Protein AF-H5X2A7-F1 (afdb_monomer_lite)

Secondary structure (DSSP, 8-state):
----------PPPP--------PPPPPPS------PPPPP-------PPP--------PPPP-------------------PPP--EEEEEEEEESSSEEEEEEEEETTEEEEEEETT---S-TT-EEEEEE---B-GGGGG--EEEPTTSTT-EEEEEEEEEEEEE-SSS-HHHHHHHTEEEEEEEESS-EEEEEEEEEE--SS--EEEEEE-SSTT--TT--HHHH--S-TTT---TGGG-

Organism: NCBI:txid882083

InterPro domains:
  IPR014144 DNA ligase D, 3'-phosphoesterase domain [PF13298] (92-199)
  IPR014144 DNA ligase D, 3'-phosphoesterase domain [TIGR02777] (75-217)

Structure (mmCIF, N/CA/C/O backbone):
data_AF-H5X2A7-F1
#
_entry.id   AF-H5X2A7-F1
#
loop_
_atom_site.group_PDB
_atom_site.id
_atom_site.type_symbol
_atom_site.label_atom_id
_atom_site.label_alt_id
_atom_site.label_comp_id
_atom_site.label_asym_id
_atom_site.label_entity_id
_atom_site.label_seq_id
_atom_site.pdbx_PDB_ins_code
_atom_site.Cartn_x
_atom_site.Cartn_y
_atom_site.Cartn_z
_atom_site.occupancy
_atom_site.B_iso_or_equiv
_atom_site.auth_seq_id
_atom_site.auth_comp_id
_atom_site.auth_asym_id
_atom_site.auth_atom_id
_atom_site.pdbx_PDB_model_num
ATOM 1 N N . MET A 1 1 ? 68.918 -31.750 7.474 1.00 35.56 1 MET A N 1
ATOM 2 C CA . MET A 1 1 ? 68.088 -30.827 8.283 1.00 35.56 1 MET A CA 1
ATOM 3 C C . MET A 1 1 ? 67.376 -29.897 7.312 1.00 35.56 1 MET A C 1
ATOM 5 O O . MET A 1 1 ? 68.062 -29.419 6.432 1.00 35.56 1 MET A O 1
ATOM 9 N N . ILE A 1 2 ? 66.081 -29.601 7.324 1.00 38.97 2 ILE A N 1
ATOM 10 C CA . ILE A 1 2 ? 64.934 -29.890 8.191 1.00 38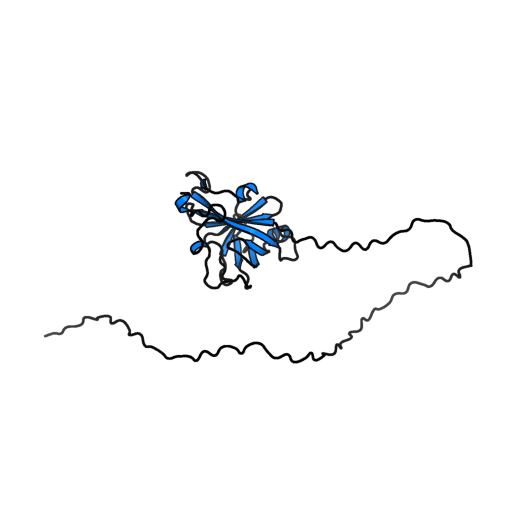.97 2 ILE A CA 1
ATOM 11 C C . ILE A 1 2 ? 63.694 -29.594 7.305 1.00 38.97 2 ILE A C 1
ATOM 13 O O . ILE A 1 2 ? 63.647 -28.563 6.649 1.00 38.97 2 ILE A O 1
ATOM 17 N N . LEU A 1 3 ? 62.780 -30.567 7.252 1.00 39.19 3 LEU A N 1
ATOM 18 C CA . LEU A 1 3 ? 61.304 -30.517 7.219 1.00 39.19 3 LEU A CA 1
ATOM 19 C C . LEU A 1 3 ? 60.531 -29.456 6.391 1.00 39.19 3 LEU A C 1
ATOM 21 O O . LEU A 1 3 ? 60.596 -28.259 6.643 1.00 39.19 3 LEU A O 1
ATOM 25 N N . ALA A 1 4 ? 59.641 -29.970 5.525 1.00 44.00 4 ALA A N 1
ATOM 26 C CA . ALA A 1 4 ? 58.366 -29.344 5.137 1.00 44.00 4 ALA A CA 1
ATOM 27 C C . ALA A 1 4 ? 57.406 -29.233 6.347 1.00 44.00 4 ALA A C 1
ATOM 29 O O . ALA A 1 4 ? 57.544 -30.009 7.296 1.00 44.00 4 ALA A O 1
ATOM 30 N N . PRO A 1 5 ? 56.424 -28.310 6.336 1.00 50.62 5 PRO A N 1
ATOM 31 C CA . PRO A 1 5 ? 55.051 -28.652 5.904 1.00 50.62 5 PRO A CA 1
ATOM 32 C C . PRO A 1 5 ? 54.378 -27.455 5.183 1.00 50.62 5 PRO A C 1
ATOM 34 O O . PRO A 1 5 ? 54.930 -26.369 5.129 1.00 50.62 5 PRO A O 1
ATOM 37 N N . GLY A 1 6 ? 53.198 -27.493 4.578 1.00 38.88 6 GLY A N 1
ATOM 38 C CA . GLY A 1 6 ? 52.115 -28.458 4.482 1.00 38.88 6 GLY A CA 1
ATOM 39 C C . GLY A 1 6 ? 51.002 -27.728 3.722 1.00 38.88 6 GLY A C 1
ATOM 40 O O . GLY A 1 6 ? 50.503 -26.707 4.182 1.00 38.88 6 GLY A O 1
ATOM 41 N N . GLY A 1 7 ? 50.677 -28.193 2.515 1.00 42.94 7 GLY A N 1
ATOM 42 C CA . GLY A 1 7 ? 49.613 -27.622 1.694 1.00 42.94 7 GLY A CA 1
ATOM 43 C C . GLY A 1 7 ? 48.275 -28.267 2.034 1.00 42.94 7 GLY A C 1
ATOM 44 O O . GLY A 1 7 ? 48.048 -29.434 1.714 1.00 42.94 7 GLY A O 1
ATOM 45 N N . THR A 1 8 ? 47.377 -27.515 2.663 1.00 44.72 8 THR A N 1
ATOM 46 C CA . THR A 1 8 ? 46.009 -27.955 2.948 1.00 44.72 8 THR A CA 1
ATOM 47 C C . THR A 1 8 ? 45.131 -27.705 1.722 1.00 44.72 8 THR A C 1
ATOM 49 O O . THR A 1 8 ? 44.722 -26.583 1.440 1.00 44.72 8 THR A O 1
ATOM 52 N N . LYS A 1 9 ? 44.841 -28.769 0.964 1.00 44.66 9 LYS A N 1
ATOM 53 C CA . LYS A 1 9 ? 43.774 -28.780 -0.045 1.00 44.66 9 LYS A CA 1
ATOM 54 C C . LYS A 1 9 ? 42.427 -28.908 0.668 1.00 44.66 9 LYS A C 1
ATOM 56 O O . LYS A 1 9 ? 42.140 -29.955 1.247 1.00 44.66 9 LYS A O 1
ATOM 61 N N . CYS A 1 10 ? 41.588 -27.878 0.593 1.00 37.56 10 CYS A N 1
ATOM 62 C CA . CYS A 1 10 ? 40.185 -27.972 0.986 1.00 37.56 10 CYS A CA 1
ATOM 63 C C . CYS A 1 10 ? 39.449 -28.905 0.013 1.00 37.56 10 CYS A C 1
ATOM 65 O O . CYS A 1 10 ? 39.318 -28.622 -1.177 1.00 37.56 10 CYS A O 1
ATOM 67 N N . ARG A 1 11 ? 39.007 -30.054 0.527 1.00 38.94 11 ARG A N 1
ATOM 68 C CA . ARG A 1 11 ? 38.173 -31.039 -0.164 1.00 38.94 11 ARG A CA 1
ATOM 69 C C . ARG A 1 11 ? 36.714 -30.756 0.201 1.00 38.94 11 ARG A C 1
ATOM 71 O O . ARG A 1 11 ? 36.381 -30.740 1.381 1.00 38.94 11 ARG A O 1
ATOM 78 N N . ALA A 1 12 ? 35.863 -30.546 -0.802 1.00 43.72 12 ALA A N 1
ATOM 79 C CA . ALA A 1 12 ? 34.419 -30.406 -0.626 1.00 43.72 12 ALA A CA 1
ATOM 80 C C . ALA A 1 12 ? 33.810 -31.669 0.024 1.00 43.72 12 ALA A C 1
ATOM 82 O O . ALA A 1 12 ? 34.230 -32.785 -0.316 1.00 43.72 12 ALA A O 1
ATOM 83 N N . PRO A 1 13 ? 32.835 -31.537 0.942 1.00 43.94 13 PRO A N 1
ATOM 84 C CA . PRO A 1 13 ? 32.142 -32.688 1.489 1.00 43.94 13 PRO A CA 1
ATOM 85 C C . PRO A 1 13 ? 31.178 -33.283 0.460 1.00 43.94 13 PRO A C 1
ATOM 87 O O . PRO A 1 13 ? 30.464 -32.597 -0.267 1.00 43.94 13 PRO A O 1
ATOM 90 N N . ARG A 1 14 ? 31.217 -34.611 0.421 1.00 38.12 14 ARG A N 1
ATOM 91 C CA . ARG A 1 14 ? 30.423 -35.506 -0.410 1.00 38.12 14 ARG A CA 1
ATOM 92 C C . ARG A 1 14 ? 28.975 -35.482 0.093 1.00 38.12 14 ARG A C 1
ATOM 94 O O . ARG A 1 14 ? 28.756 -35.699 1.282 1.00 38.12 14 ARG A O 1
ATOM 101 N N . VAL A 1 15 ? 28.022 -35.237 -0.806 1.00 43.62 15 VAL A N 1
ATOM 102 C CA . VAL A 1 15 ? 26.584 -35.415 -0.560 1.00 43.62 15 VAL A CA 1
ATOM 103 C C . VAL A 1 15 ? 26.360 -36.868 -0.151 1.00 43.62 15 VAL A C 1
ATOM 105 O O . VAL A 1 15 ? 26.613 -37.782 -0.934 1.00 43.62 15 VAL A O 1
ATOM 108 N N . THR A 1 16 ? 25.960 -37.084 1.098 1.00 44.47 16 THR A N 1
ATOM 109 C CA . THR A 1 16 ? 25.445 -38.368 1.557 1.00 44.47 16 THR A CA 1
ATOM 110 C C . THR A 1 16 ? 23.933 -38.337 1.424 1.00 44.47 16 THR A C 1
ATOM 112 O O . THR A 1 16 ? 23.235 -37.591 2.109 1.00 44.47 16 THR A O 1
ATOM 115 N N . GLU A 1 17 ? 23.438 -39.152 0.501 1.00 41.44 17 GLU A N 1
ATOM 116 C CA . GLU A 1 17 ? 22.039 -39.542 0.419 1.00 41.44 17 GLU A CA 1
ATOM 117 C C . GLU A 1 17 ? 21.586 -40.102 1.776 1.00 41.44 17 GLU A C 1
ATOM 119 O O . GLU A 1 17 ? 22.285 -40.902 2.409 1.00 41.44 17 GLU A O 1
ATOM 124 N N . ARG A 1 18 ? 20.399 -39.691 2.229 1.00 43.09 18 ARG A N 1
ATOM 125 C CA . ARG A 1 18 ? 19.647 -40.412 3.257 1.00 43.09 18 ARG A CA 1
ATOM 126 C C . ARG A 1 18 ? 18.256 -40.770 2.741 1.00 43.09 18 ARG A C 1
ATOM 128 O O . ARG A 1 18 ? 17.696 -40.021 1.943 1.00 43.09 18 ARG A O 1
ATOM 135 N N . PRO A 1 19 ? 17.727 -41.922 3.182 1.00 43.56 19 PRO A N 1
ATOM 136 C CA . PRO A 1 19 ? 16.699 -42.657 2.473 1.00 43.56 19 PRO A CA 1
ATOM 137 C C . PRO A 1 19 ? 15.287 -42.226 2.871 1.00 43.56 19 PRO A C 1
ATOM 139 O O . PRO A 1 19 ? 15.071 -41.565 3.890 1.00 43.56 19 PRO A O 1
ATOM 142 N N . GLY A 1 20 ? 14.351 -42.626 2.009 1.00 44.72 20 GLY A N 1
ATOM 143 C CA . GLY A 1 20 ? 12.953 -42.230 1.980 1.00 44.72 20 GLY A CA 1
ATOM 144 C C . GLY A 1 20 ? 12.222 -42.294 3.317 1.00 44.72 20 GLY A C 1
ATOM 145 O O . GLY A 1 20 ? 12.340 -43.247 4.088 1.00 44.72 20 GLY A O 1
ATOM 146 N N . ARG A 1 21 ? 11.401 -41.267 3.538 1.00 45.38 21 ARG A N 1
ATOM 147 C CA . ARG A 1 21 ? 10.265 -41.344 4.446 1.00 45.38 21 ARG A CA 1
ATOM 148 C C . ARG A 1 21 ? 8.995 -41.501 3.627 1.00 45.38 21 ARG A C 1
ATOM 150 O O . ARG A 1 21 ? 8.618 -40.630 2.853 1.00 45.38 21 ARG A O 1
ATOM 157 N N . ASP A 1 22 ? 8.424 -42.675 3.837 1.00 43.06 22 ASP A N 1
ATOM 158 C CA . ASP A 1 22 ? 7.111 -43.179 3.475 1.00 43.06 22 ASP A CA 1
ATOM 159 C C . ASP A 1 22 ? 6.033 -42.080 3.586 1.00 43.06 22 ASP A C 1
ATOM 161 O O . ASP A 1 22 ? 5.631 -41.682 4.682 1.00 43.06 22 ASP A O 1
ATOM 165 N N . TRP A 1 23 ? 5.609 -41.539 2.442 1.00 41.56 23 TRP A N 1
ATOM 166 C CA . TRP A 1 23 ? 4.495 -40.598 2.347 1.00 41.56 23 TRP A CA 1
ATOM 167 C C . TRP A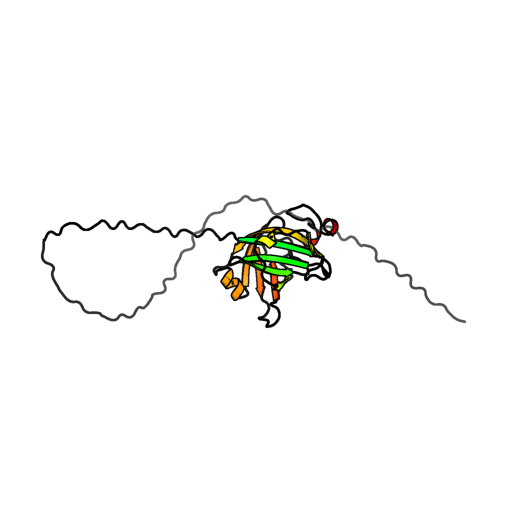 1 23 ? 3.203 -41.398 2.192 1.00 41.56 23 TRP A C 1
ATOM 169 O O . TRP A 1 23 ? 3.019 -42.103 1.199 1.00 41.56 23 TRP A O 1
ATOM 179 N N . ARG A 1 24 ? 2.304 -41.296 3.176 1.00 40.56 24 ARG A N 1
ATOM 180 C CA . ARG A 1 24 ? 0.932 -41.804 3.064 1.00 40.56 24 ARG A CA 1
ATOM 181 C C . ARG A 1 24 ? -0.014 -40.635 2.784 1.00 40.56 24 ARG A C 1
ATOM 183 O O . ARG A 1 24 ? -0.002 -39.680 3.561 1.00 40.56 24 ARG A O 1
ATOM 190 N N . PRO A 1 25 ? -0.848 -40.699 1.733 1.00 49.84 25 PRO A N 1
ATOM 191 C CA . PRO A 1 25 ? -1.914 -39.725 1.546 1.00 49.84 25 PRO A CA 1
ATOM 192 C C . PRO A 1 25 ? -2.985 -39.887 2.642 1.00 49.84 25 PRO A C 1
ATOM 194 O O . PRO A 1 25 ? -3.215 -41.009 3.107 1.00 49.84 25 PRO A O 1
ATOM 197 N N . PRO A 1 26 ? -3.666 -38.803 3.058 1.00 52.56 26 PRO A N 1
ATOM 198 C CA . PRO A 1 26 ? -4.818 -38.913 3.946 1.00 52.56 26 PRO A CA 1
ATOM 199 C C . PRO A 1 26 ? -5.967 -39.658 3.241 1.00 52.56 26 PRO A C 1
ATOM 201 O O . PRO A 1 26 ? -6.132 -39.516 2.024 1.00 52.56 26 PRO A O 1
ATOM 204 N N . PRO A 1 27 ? -6.773 -40.455 3.968 1.00 45.16 27 PRO A N 1
ATOM 205 C CA . PRO A 1 27 ? -7.897 -41.151 3.369 1.00 45.16 27 PRO A CA 1
ATOM 206 C C . PRO A 1 27 ? -8.957 -40.159 2.885 1.00 45.16 27 PRO A C 1
ATOM 208 O O . PRO A 1 27 ? -9.295 -39.176 3.545 1.00 45.16 27 PRO A O 1
ATOM 211 N N . SER A 1 28 ? -9.479 -40.466 1.703 1.00 45.22 28 SER A N 1
ATOM 212 C CA . SER A 1 28 ? -10.609 -39.814 1.062 1.00 45.22 28 SER A CA 1
ATOM 213 C C . SER A 1 28 ? -11.849 -39.792 1.953 1.00 45.22 28 SER A C 1
ATOM 215 O O . SER A 1 28 ? -12.206 -40.789 2.578 1.00 45.22 28 SER A O 1
ATOM 217 N N . VAL A 1 29 ? -12.538 -38.658 1.901 1.00 50.53 29 VAL A N 1
ATOM 218 C CA . VAL A 1 29 ? -13.875 -38.388 2.430 1.00 50.53 29 VAL A CA 1
ATOM 219 C C . VAL A 1 29 ? -14.839 -39.546 2.153 1.00 50.53 29 VAL A C 1
ATOM 221 O O . VAL A 1 29 ? -15.156 -39.811 0.995 1.00 50.53 29 VAL A O 1
ATOM 224 N N . ARG A 1 30 ? -15.324 -40.196 3.216 1.00 45.50 30 ARG A N 1
ATOM 225 C CA . ARG A 1 30 ? -16.640 -40.850 3.344 1.00 45.50 30 ARG A CA 1
ATOM 226 C C . ARG A 1 30 ? -16.705 -41.517 4.715 1.00 45.50 30 ARG A C 1
ATOM 228 O O . ARG A 1 30 ? -16.201 -42.616 4.862 1.00 45.50 30 ARG A O 1
ATOM 235 N N . GLU A 1 31 ? -17.340 -40.858 5.680 1.00 34.91 31 GLU A N 1
ATOM 236 C CA . GLU A 1 31 ? -18.204 -41.512 6.672 1.00 34.91 31 GLU A CA 1
ATOM 237 C C . GLU A 1 31 ? -18.898 -40.451 7.534 1.00 34.91 31 GLU A C 1
ATOM 239 O O . GLU A 1 31 ? -18.274 -39.658 8.233 1.00 34.91 31 GLU A O 1
ATOM 244 N N . TRP A 1 32 ? -20.222 -40.412 7.409 1.00 38.22 32 TRP A N 1
ATOM 245 C CA . TRP A 1 32 ? -21.135 -39.651 8.251 1.00 38.22 32 TRP A CA 1
ATOM 246 C C . TRP A 1 32 ? -21.450 -40.484 9.496 1.00 38.22 32 TRP A C 1
ATOM 248 O O . TRP A 1 32 ? -21.883 -41.626 9.356 1.00 38.22 32 TRP A O 1
ATOM 258 N N . ILE A 1 33 ? -21.298 -39.914 10.695 1.00 41.66 33 ILE A N 1
ATOM 259 C CA . ILE A 1 33 ? -21.775 -40.495 11.964 1.00 41.66 33 ILE A CA 1
ATOM 260 C C . ILE A 1 33 ? -22.467 -39.377 12.776 1.00 41.66 33 ILE A C 1
ATOM 262 O O . ILE A 1 33 ? -22.026 -38.228 12.708 1.00 41.66 33 ILE A O 1
ATOM 266 N N . PRO A 1 34 ? -23.602 -39.659 13.454 1.00 42.59 34 PRO A N 1
ATOM 267 C CA . PRO A 1 34 ? -24.668 -38.684 13.665 1.00 42.59 34 PRO A CA 1
ATOM 268 C C . PRO A 1 34 ? -24.525 -37.826 14.928 1.00 42.59 34 PRO A C 1
ATOM 270 O O . PRO A 1 34 ? -23.837 -38.167 15.887 1.00 42.59 34 PRO A O 1
ATOM 273 N N . LEU A 1 35 ? -25.277 -36.722 14.901 1.00 43.50 35 LEU A N 1
ATOM 274 C CA . LEU A 1 35 ? -25.560 -35.800 15.998 1.00 43.50 35 LEU A CA 1
ATOM 275 C C . LEU A 1 35 ? -25.914 -36.545 17.293 1.00 43.50 35 LEU A C 1
ATOM 277 O O . LEU A 1 35 ? -26.946 -37.211 17.372 1.00 43.50 35 LEU A O 1
ATOM 281 N N . GLN A 1 36 ? -25.099 -36.355 18.329 1.00 42.12 36 GLN A N 1
ATOM 282 C CA . GLN A 1 36 ? -25.518 -36.573 19.708 1.00 42.12 36 GLN A CA 1
ATOM 283 C C . GLN A 1 36 ? -25.825 -35.224 20.357 1.00 42.12 36 GLN A C 1
ATOM 285 O O . GLN A 1 36 ? -25.010 -34.304 20.394 1.00 42.12 36 GLN A O 1
ATOM 290 N N . THR A 1 37 ? -27.060 -35.126 20.828 1.00 44.34 37 THR A N 1
ATOM 291 C CA . THR A 1 37 ? -27.642 -34.050 21.623 1.00 44.34 37 THR A CA 1
ATOM 292 C C . THR A 1 37 ? -26.869 -33.834 22.922 1.00 44.34 37 THR A C 1
ATOM 294 O O . THR A 1 37 ? -26.742 -34.760 23.722 1.00 44.34 37 THR A O 1
ATOM 297 N N . VAL A 1 38 ? -26.430 -32.600 23.168 1.00 45.22 38 VAL A N 1
ATOM 298 C CA . VAL A 1 38 ? -25.901 -32.167 24.469 1.00 45.22 38 VAL A CA 1
ATOM 299 C C . VAL A 1 38 ? -27.022 -31.439 25.225 1.00 45.22 38 VAL A C 1
ATOM 301 O O . VAL A 1 38 ? -27.587 -30.489 24.677 1.00 45.22 38 VAL A O 1
ATOM 304 N N . PRO A 1 39 ? -27.390 -31.859 26.449 1.00 42.44 39 PRO A N 1
ATOM 305 C CA . PRO A 1 39 ? -28.427 -31.192 27.223 1.00 42.44 39 PRO A CA 1
ATOM 306 C C . PRO A 1 39 ? -27.927 -29.865 27.806 1.00 42.44 39 PRO A C 1
ATOM 308 O O . PRO A 1 39 ? -26.883 -29.780 28.450 1.00 42.44 39 PRO A O 1
ATOM 311 N N . CYS A 1 40 ? -28.733 -28.830 27.580 1.00 32.38 40 CYS A N 1
ATOM 312 C CA . CYS A 1 40 ? -28.632 -27.515 28.187 1.00 32.38 40 CYS A CA 1
ATOM 313 C C . CYS A 1 40 ? -29.166 -27.585 29.623 1.00 32.38 40 CYS A C 1
ATOM 315 O O . CYS A 1 40 ? -30.348 -27.852 29.834 1.00 32.38 40 CYS A O 1
ATOM 317 N N . ALA A 1 41 ? -28.310 -27.341 30.610 1.00 39.22 41 ALA A N 1
ATOM 318 C CA . ALA A 1 41 ? -28.738 -27.069 31.974 1.00 39.22 41 ALA A CA 1
ATOM 319 C C . ALA A 1 41 ? -27.674 -26.219 32.663 1.00 39.22 41 ALA A C 1
ATOM 321 O O . ALA A 1 41 ? -26.651 -26.745 33.071 1.00 39.22 41 ALA A O 1
ATOM 322 N N . TYR A 1 42 ? -27.917 -24.916 32.792 1.00 40.78 42 TYR A N 1
ATOM 323 C CA . TYR A 1 42 ? -27.583 -24.189 34.016 1.00 40.78 42 TYR A CA 1
ATOM 324 C C . TYR A 1 42 ? -28.448 -22.929 34.083 1.00 40.78 42 TYR A C 1
ATOM 326 O O . TYR A 1 42 ? -28.197 -21.919 33.430 1.00 40.78 42 TYR A O 1
ATOM 334 N N . ALA A 1 43 ? -29.522 -23.040 34.861 1.00 40.59 43 ALA A N 1
ATOM 335 C CA . ALA A 1 43 ? -30.334 -21.926 35.305 1.00 40.59 43 ALA A CA 1
ATOM 336 C C . ALA A 1 43 ? -29.578 -21.207 36.429 1.00 40.59 43 ALA A C 1
ATOM 338 O O . ALA A 1 43 ? -29.312 -21.802 37.473 1.00 40.59 43 ALA A O 1
ATOM 339 N N . PHE A 1 44 ? -29.240 -19.934 36.226 1.00 36.75 44 PHE A N 1
ATOM 340 C CA . PHE A 1 44 ? -28.842 -19.045 37.312 1.00 36.75 44 PHE A CA 1
ATOM 341 C C . PHE A 1 44 ? -29.952 -18.019 37.513 1.00 36.75 44 PHE A C 1
ATOM 343 O O . PHE A 1 44 ? -30.291 -17.236 36.628 1.00 36.75 44 PHE A O 1
ATOM 350 N N . THR A 1 45 ? -30.571 -18.099 38.681 1.00 40.78 45 THR A N 1
ATOM 351 C CA . THR A 1 45 ? -31.707 -17.294 39.113 1.00 40.78 45 THR A CA 1
ATOM 352 C C . THR A 1 45 ? -31.296 -15.836 39.317 1.00 40.78 45 THR A C 1
ATOM 354 O O . THR A 1 45 ? -30.513 -15.528 40.218 1.00 40.78 45 THR A O 1
ATOM 357 N N . CYS A 1 46 ? -31.873 -14.933 38.522 1.00 33.12 46 CYS A N 1
ATOM 358 C CA . CYS A 1 46 ? -31.899 -13.500 38.800 1.00 33.12 46 CYS A CA 1
ATOM 359 C C . CYS A 1 46 ? -32.759 -13.230 40.040 1.00 33.12 46 CYS A C 1
ATOM 361 O O . CYS A 1 46 ? -33.975 -13.413 40.028 1.00 33.12 46 CYS A O 1
ATOM 363 N N . ARG A 1 47 ? -32.121 -12.757 41.111 1.00 35.59 47 ARG A N 1
ATOM 364 C CA . ARG A 1 47 ? -32.784 -12.230 42.303 1.00 35.59 47 ARG A CA 1
ATOM 365 C C . ARG A 1 47 ? -33.029 -10.735 42.086 1.00 35.59 47 ARG A C 1
ATOM 367 O O . ARG A 1 47 ? -32.163 -9.922 42.386 1.00 35.59 47 ARG A O 1
ATOM 374 N N . TYR A 1 48 ? -34.181 -10.387 41.517 1.00 36.81 48 TYR A N 1
ATOM 375 C CA . TYR A 1 48 ? -34.648 -9.001 41.456 1.00 36.81 48 TYR A CA 1
ATOM 376 C C . TYR A 1 48 ? -35.400 -8.686 42.754 1.00 36.81 48 TYR A C 1
ATOM 378 O O . TYR A 1 48 ? -36.402 -9.323 43.076 1.00 36.81 48 TYR A O 1
ATOM 386 N N . VAL A 1 49 ? -34.870 -7.740 43.527 1.00 42.91 49 VAL A N 1
ATOM 387 C CA . VAL A 1 49 ? -35.523 -7.162 44.705 1.00 42.91 49 VAL A CA 1
ATOM 388 C C . VAL A 1 49 ? -36.447 -6.053 44.211 1.00 42.91 49 VAL A C 1
ATOM 390 O O . VAL A 1 49 ? -36.022 -5.177 43.460 1.00 42.91 49 VAL A O 1
ATOM 393 N N . GLY A 1 50 ? -37.722 -6.148 44.582 1.00 32.78 50 GLY A N 1
ATOM 394 C CA . GLY A 1 50 ? -38.768 -5.227 44.166 1.00 32.78 50 GLY A CA 1
ATOM 395 C C . GLY A 1 50 ? -38.759 -3.900 44.919 1.00 32.78 50 GLY A C 1
ATOM 396 O O . GLY A 1 50 ? -38.321 -3.819 46.063 1.00 32.78 50 GLY A O 1
ATOM 397 N N . TYR A 1 51 ? -39.341 -2.892 44.275 1.00 37.31 51 TYR A N 1
ATOM 398 C CA . TYR A 1 51 ? -39.991 -1.775 44.945 1.00 37.31 51 TYR A CA 1
ATOM 399 C C . TYR A 1 51 ? -41.373 -1.557 44.332 1.00 37.31 51 TYR A C 1
ATOM 401 O O . TYR A 1 51 ? -41.552 -1.595 43.116 1.00 37.31 51 TYR A O 1
ATOM 409 N N . LEU A 1 52 ? -42.334 -1.411 45.243 1.00 35.31 52 LEU A N 1
ATOM 410 C CA . LEU A 1 52 ? -43.763 -1.253 45.034 1.00 35.31 52 LEU A CA 1
ATOM 411 C C . LEU A 1 52 ? -44.102 0.086 44.362 1.00 35.31 52 LEU A C 1
ATOM 413 O O . LEU A 1 52 ? -43.569 1.123 44.749 1.00 35.31 52 LEU A O 1
ATOM 417 N N . TRP A 1 53 ? -45.095 0.065 43.472 1.00 32.97 53 TRP A N 1
ATOM 418 C CA . TRP A 1 53 ? -45.943 1.219 43.161 1.00 32.97 53 TRP A CA 1
ATOM 419 C C . TRP A 1 53 ? -47.413 0.809 43.371 1.00 32.97 53 TRP A C 1
ATOM 421 O O . TRP A 1 53 ? -47.749 -0.338 43.062 1.00 32.97 53 TRP A O 1
ATOM 431 N N . PRO A 1 54 ? -48.270 1.665 43.958 1.00 43.00 54 PRO A N 1
ATOM 432 C CA . PRO A 1 54 ? -49.531 1.232 44.537 1.00 43.00 54 PRO A CA 1
ATOM 433 C C . PRO A 1 54 ? -50.632 1.014 43.498 1.00 43.00 54 PRO A C 1
ATOM 435 O O . PRO A 1 54 ? -50.728 1.717 42.493 1.00 43.00 54 PRO A O 1
ATOM 438 N N . MET A 1 55 ? -51.476 0.034 43.820 1.00 33.88 55 MET A N 1
ATOM 439 C CA . MET A 1 55 ? -52.808 -0.185 43.264 1.00 33.88 55 MET A CA 1
ATOM 440 C C . MET A 1 55 ? -53.671 1.060 43.490 1.00 33.88 55 MET A C 1
ATOM 442 O O . MET A 1 55 ? -53.726 1.578 44.606 1.00 33.88 55 MET A O 1
ATOM 446 N N . ALA A 1 56 ? -54.349 1.512 42.439 1.00 41.81 56 ALA A N 1
ATOM 447 C CA . ALA A 1 56 ? -55.511 2.376 42.546 1.00 41.81 56 ALA A CA 1
ATOM 448 C C . ALA A 1 56 ? -56.644 1.710 41.769 1.00 41.81 56 ALA A C 1
ATOM 450 O O . ALA A 1 56 ? -56.525 1.424 40.576 1.00 41.81 56 ALA A O 1
ATOM 451 N N . ASP A 1 57 ? -57.702 1.428 42.511 1.00 44.25 57 ASP A N 1
ATOM 452 C CA . ASP A 1 57 ? -58.921 0.771 42.085 1.00 44.25 57 ASP A CA 1
ATOM 453 C C . ASP A 1 57 ? -59.722 1.724 41.196 1.00 44.25 57 ASP A C 1
ATOM 455 O O . ASP A 1 57 ? -59.939 2.875 41.576 1.00 44.25 57 ASP A O 1
ATOM 459 N N . GLN A 1 58 ? -60.191 1.257 40.038 1.00 43.00 58 GLN A N 1
ATOM 460 C CA . GLN A 1 58 ? -61.321 1.878 39.347 1.00 43.00 58 GLN A CA 1
ATOM 461 C C . GLN A 1 58 ? -61.967 0.888 38.373 1.00 43.00 58 GLN A C 1
ATOM 463 O O . GLN A 1 58 ? -61.372 0.463 37.384 1.00 43.00 58 GLN A O 1
ATOM 468 N N . GLU A 1 59 ? -63.202 0.511 38.703 1.00 36.00 59 GLU A N 1
ATOM 469 C CA . GLU A 1 59 ? -64.136 -0.210 37.843 1.00 36.00 59 GLU A CA 1
ATOM 470 C C . GLU A 1 59 ? -64.478 0.636 36.603 1.00 36.00 59 GLU A C 1
ATOM 472 O O . GLU A 1 59 ? -64.730 1.838 36.709 1.00 36.00 59 GLU A O 1
ATOM 477 N N . ALA A 1 60 ? -64.500 0.008 35.425 1.00 43.66 60 ALA A N 1
ATOM 478 C CA . ALA A 1 60 ? -64.888 0.643 34.167 1.00 43.66 60 ALA A CA 1
ATOM 479 C C . ALA A 1 60 ? -66.378 0.374 33.845 1.00 43.66 60 ALA A C 1
ATOM 481 O O . ALA A 1 60 ? -66.801 -0.783 33.914 1.00 43.66 60 ALA A O 1
ATOM 482 N N . PRO A 1 61 ? -67.174 1.397 33.469 1.00 46.91 61 PRO A N 1
ATOM 483 C CA . PRO A 1 61 ? -68.555 1.240 33.001 1.00 46.91 61 PRO A CA 1
ATOM 484 C C . PRO A 1 61 ? -68.636 0.868 31.501 1.00 46.91 61 PRO A C 1
ATOM 486 O O . PRO A 1 61 ? -67.662 1.075 30.771 1.00 46.91 61 PRO A O 1
ATOM 489 N N . PRO A 1 62 ? -69.783 0.338 31.021 1.00 47.75 62 PRO A N 1
ATOM 490 C CA . PRO A 1 62 ? -69.946 -0.116 29.643 1.00 47.75 62 PRO A CA 1
ATOM 491 C C . PRO A 1 62 ? -70.391 0.994 28.675 1.00 47.75 62 PRO A C 1
ATOM 493 O O . PRO A 1 62 ? -71.068 1.946 29.057 1.00 47.75 62 PRO A O 1
ATOM 496 N N . ASP A 1 63 ? -70.020 0.771 27.413 1.00 42.78 63 ASP A N 1
ATOM 497 C CA . ASP A 1 63 ? -70.573 1.278 26.151 1.00 42.78 63 ASP A CA 1
ATOM 498 C C . ASP A 1 63 ? -70.667 2.798 25.920 1.00 42.78 63 ASP A C 1
ATOM 500 O O . ASP A 1 63 ? -71.584 3.477 26.375 1.00 42.78 63 ASP A O 1
ATOM 504 N N . ALA A 1 64 ? -69.783 3.306 25.049 1.00 35.97 64 ALA A N 1
ATOM 505 C CA . ALA A 1 64 ? -70.074 4.464 24.202 1.00 35.97 64 ALA A CA 1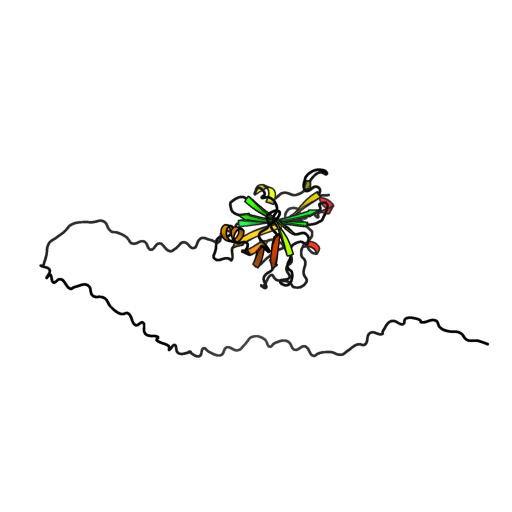
ATOM 506 C C . ALA A 1 64 ? -69.219 4.468 22.919 1.00 35.97 64 ALA A C 1
ATOM 508 O O . ALA A 1 64 ? -67.991 4.377 22.954 1.00 35.97 64 ALA A O 1
ATOM 509 N N . ASP A 1 65 ? -69.910 4.606 21.789 1.00 43.62 65 ASP A N 1
ATOM 510 C CA . ASP A 1 65 ? -69.402 4.781 20.430 1.00 43.62 65 ASP A CA 1
ATOM 511 C C . ASP A 1 65 ? -68.360 5.904 20.276 1.00 43.62 65 ASP A C 1
ATOM 513 O O . ASP A 1 65 ? -68.614 7.052 20.646 1.00 43.62 65 ASP A O 1
ATOM 517 N N . VAL A 1 66 ? -67.244 5.625 19.583 1.00 40.16 66 VAL A N 1
ATOM 518 C CA . VAL A 1 66 ? -66.371 6.667 19.007 1.00 40.16 66 VAL A CA 1
ATOM 519 C C . VAL A 1 66 ? -65.921 6.297 17.588 1.00 40.16 66 VAL A C 1
ATOM 521 O O . VAL A 1 66 ? -65.390 5.222 17.319 1.00 40.16 66 VAL A O 1
ATOM 524 N N . LYS A 1 67 ? -66.155 7.243 16.672 1.00 36.66 67 LYS A N 1
ATOM 525 C CA . LYS A 1 67 ? -65.851 7.219 15.236 1.00 36.66 67 LYS A CA 1
ATOM 526 C C . LYS A 1 67 ? -64.349 7.306 14.916 1.00 36.66 67 LYS A C 1
ATOM 528 O O . LYS A 1 67 ? -63.609 8.011 15.586 1.00 36.66 67 LYS A O 1
ATOM 533 N N . ALA A 1 68 ? -63.999 6.685 13.784 1.00 36.94 68 ALA A N 1
ATOM 534 C CA . ALA A 1 68 ? -62.976 7.040 12.788 1.00 36.94 68 ALA A CA 1
ATOM 535 C C . ALA A 1 68 ? -61.640 7.656 13.266 1.00 36.94 68 ALA A C 1
ATOM 537 O O . ALA A 1 68 ? -61.550 8.841 13.573 1.00 36.94 68 ALA A O 1
ATOM 538 N N . GLY A 1 69 ? -60.562 6.877 13.132 1.00 29.16 69 GLY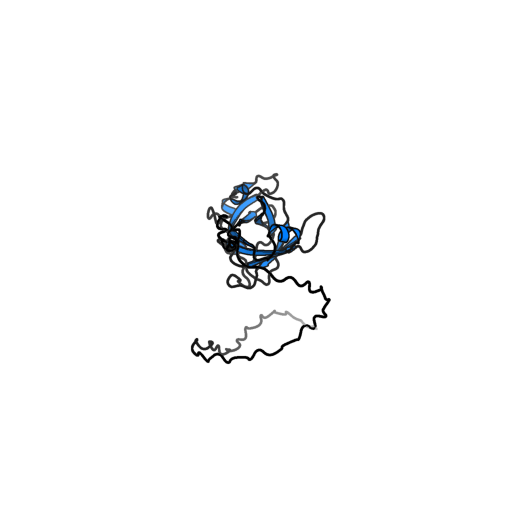 A N 1
ATOM 539 C CA . GLY A 1 69 ? -59.177 7.347 13.178 1.00 29.16 69 GLY A CA 1
ATOM 540 C C . GLY A 1 69 ? -58.277 6.437 12.340 1.00 29.16 69 GLY A C 1
ATOM 541 O O . GLY A 1 69 ? -58.382 5.218 12.415 1.00 29.16 69 GLY A O 1
ATOM 542 N N . ALA A 1 70 ? -57.456 7.051 11.492 1.00 34.00 70 ALA A N 1
ATOM 543 C CA . ALA A 1 70 ? -56.613 6.458 10.459 1.00 34.00 70 ALA A CA 1
ATOM 544 C C . ALA A 1 70 ? -55.852 5.174 10.860 1.00 34.00 70 ALA A C 1
ATOM 546 O O . ALA A 1 70 ? -55.234 5.083 11.919 1.00 34.00 70 ALA A O 1
ATOM 547 N N . SER A 1 71 ? -55.855 4.201 9.943 1.00 35.22 71 SER A N 1
ATOM 548 C CA . SER A 1 71 ? -55.106 2.946 10.035 1.00 35.22 71 SER A CA 1
ATOM 549 C C . SER A 1 71 ? -53.597 3.211 9.999 1.00 35.22 71 SER A C 1
ATOM 551 O O . SER A 1 71 ? -53.023 3.531 8.960 1.00 35.22 71 SER A O 1
ATOM 553 N N . SER A 1 72 ? 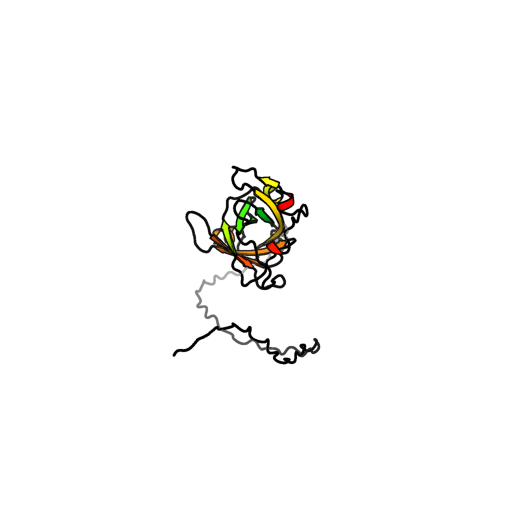-52.958 3.071 11.160 1.00 38.44 72 SER A N 1
ATOM 554 C CA . SER A 1 72 ? -51.513 2.907 11.299 1.00 38.44 72 SER A CA 1
ATOM 555 C C . SER A 1 72 ? -51.131 1.505 10.826 1.00 38.44 72 SER A C 1
ATOM 557 O O . SER A 1 72 ? -51.224 0.524 11.569 1.00 38.44 72 SER A O 1
ATOM 559 N N . SER A 1 73 ? -50.713 1.385 9.568 1.00 40.12 73 SER A N 1
ATOM 560 C CA . SER A 1 73 ? -50.018 0.191 9.103 1.00 40.12 73 SER A CA 1
ATOM 561 C C . SER A 1 73 ? -48.568 0.255 9.579 1.00 40.12 73 SER A C 1
ATOM 563 O O . SER A 1 73 ? -47.731 0.922 8.970 1.00 40.12 73 SER A O 1
ATOM 565 N N . LYS A 1 74 ? -48.281 -0.466 10.669 1.00 41.06 74 LYS A N 1
ATOM 566 C CA . LYS A 1 74 ? -46.940 -0.945 11.025 1.00 41.06 74 LYS A CA 1
ATOM 567 C C . LYS A 1 74 ? -46.278 -1.543 9.782 1.00 41.06 74 LYS A C 1
ATOM 569 O O . LYS A 1 74 ? -46.589 -2.669 9.398 1.00 41.06 74 LYS A O 1
ATOM 574 N N . GLN A 1 75 ? -45.357 -0.811 9.171 1.00 42.25 75 GLN A N 1
ATOM 575 C CA . GLN A 1 75 ? -44.396 -1.404 8.258 1.00 42.25 75 GLN A CA 1
ATOM 576 C C . GLN A 1 75 ? -43.162 -1.767 9.072 1.00 42.25 75 GLN A C 1
ATOM 578 O O . GLN A 1 75 ? -42.498 -0.924 9.667 1.00 42.25 75 GLN A O 1
ATOM 583 N N . HIS A 1 76 ? -42.926 -3.072 9.146 1.00 36.44 76 HIS A N 1
ATOM 584 C CA . HIS A 1 76 ? -41.676 -3.656 9.586 1.00 36.44 76 HIS A CA 1
ATOM 585 C C . HIS A 1 76 ? -40.567 -3.132 8.674 1.00 36.44 76 HIS A C 1
ATOM 587 O O . HIS A 1 76 ? -40.411 -3.600 7.546 1.00 36.44 76 HIS A O 1
ATOM 593 N N . GLU A 1 77 ? -39.809 -2.154 9.155 1.00 42.09 77 GLU A N 1
ATOM 594 C CA . GLU A 1 77 ? -38.596 -1.704 8.494 1.00 42.09 77 GLU A CA 1
ATOM 595 C C . GLU A 1 77 ? -37.539 -2.791 8.686 1.00 42.09 77 GLU A C 1
ATOM 597 O O . GLU A 1 77 ? -36.809 -2.852 9.676 1.00 42.09 77 GLU A O 1
ATOM 602 N N . ALA A 1 78 ? -37.538 -3.743 7.752 1.00 43.44 78 ALA A N 1
ATOM 603 C CA . ALA A 1 78 ? -36.450 -4.679 7.577 1.00 43.44 78 ALA A CA 1
ATOM 604 C C . ALA A 1 78 ? -35.175 -3.849 7.424 1.00 43.44 78 ALA A C 1
ATOM 606 O O . ALA A 1 78 ? -35.008 -3.150 6.425 1.00 43.44 78 ALA A O 1
ATOM 607 N N . ALA A 1 79 ? -34.308 -3.902 8.438 1.00 49.56 79 ALA A N 1
ATOM 608 C CA . ALA A 1 79 ? -33.005 -3.263 8.426 1.00 49.56 79 ALA A CA 1
ATOM 609 C C . ALA A 1 79 ? -32.300 -3.626 7.116 1.00 49.56 79 ALA A C 1
ATOM 611 O O . ALA A 1 79 ? -31.829 -4.751 6.924 1.00 49.56 79 ALA A O 1
ATOM 612 N N . LYS A 1 80 ? -32.284 -2.669 6.185 1.00 42.75 80 LYS A N 1
ATOM 613 C CA . LYS A 1 80 ? -31.571 -2.754 4.920 1.00 42.75 80 LYS A CA 1
ATOM 614 C C . LYS A 1 80 ? -30.110 -2.951 5.295 1.00 42.75 80 LYS A C 1
ATOM 616 O O . LYS A 1 80 ? -29.442 -1.990 5.666 1.00 42.75 80 LYS A O 1
ATOM 621 N N . ARG A 1 81 ? -29.623 -4.198 5.270 1.00 47.75 81 ARG A N 1
ATOM 622 C CA . ARG A 1 81 ? -28.196 -4.497 5.421 1.00 47.75 81 ARG A CA 1
ATOM 623 C C . ARG A 1 81 ? -27.479 -3.636 4.387 1.00 47.75 81 ARG A C 1
ATOM 625 O O . ARG A 1 81 ? -27.617 -3.877 3.187 1.00 47.75 81 ARG A O 1
ATOM 632 N N . LYS A 1 82 ? -26.813 -2.575 4.856 1.00 44.34 82 LYS A N 1
ATOM 633 C CA . LYS A 1 82 ? -25.984 -1.695 4.035 1.00 44.34 82 LYS A CA 1
ATOM 634 C C . LYS A 1 82 ? -25.048 -2.640 3.286 1.00 44.34 82 LYS A C 1
ATOM 636 O O . LYS A 1 82 ? -24.379 -3.454 3.924 1.00 44.34 82 LYS A O 1
ATOM 641 N N . ARG A 1 83 ? -25.096 -2.637 1.949 1.00 49.25 83 ARG A N 1
ATOM 642 C CA . ARG A 1 83 ? -24.104 -3.384 1.169 1.00 49.25 83 ARG A CA 1
ATOM 643 C C . ARG A 1 83 ? -22.728 -2.958 1.693 1.00 49.25 83 ARG A C 1
ATOM 645 O O . ARG A 1 83 ? -22.590 -1.768 1.990 1.00 49.25 83 ARG A O 1
ATOM 652 N N . PRO A 1 84 ? -21.771 -3.886 1.871 1.00 53.12 84 PRO A N 1
ATOM 653 C CA . PRO A 1 84 ? -20.418 -3.487 2.224 1.00 53.12 84 PRO A CA 1
ATOM 654 C C . PRO A 1 84 ? -19.992 -2.415 1.226 1.00 53.12 84 PRO A C 1
ATOM 656 O O . PRO A 1 84 ? -20.191 -2.586 0.021 1.00 53.12 84 PRO A O 1
ATOM 659 N N . ASP A 1 85 ? -19.541 -1.285 1.755 1.00 61.09 85 ASP A N 1
ATOM 660 C CA . ASP A 1 85 ? -19.049 -0.176 0.956 1.00 61.09 85 ASP A CA 1
ATOM 661 C C . ASP A 1 85 ? -17.833 -0.701 0.190 1.00 61.09 85 ASP A C 1
ATOM 663 O O . ASP A 1 85 ? -16.822 -1.058 0.797 1.00 61.09 85 ASP A O 1
ATOM 667 N N . ARG A 1 86 ? -18.001 -0.929 -1.116 1.00 69.94 86 ARG A N 1
ATOM 668 C CA . ARG A 1 86 ? -16.939 -1.437 -1.985 1.00 69.94 86 ARG A CA 1
ATOM 669 C C . ARG A 1 86 ? -16.202 -0.226 -2.528 1.00 69.94 86 ARG A C 1
ATOM 671 O O . ARG A 1 86 ? -16.560 0.289 -3.585 1.00 69.94 86 ARG A O 1
ATOM 678 N N . SER A 1 87 ? -15.211 0.219 -1.774 1.00 90.88 87 SER A N 1
ATOM 679 C CA . SER A 1 87 ? -14.338 1.331 -2.142 1.00 90.88 87 SER A CA 1
ATOM 680 C C . SER A 1 87 ? -13.148 0.829 -2.957 1.00 90.88 87 SER A C 1
ATOM 682 O O . SER A 1 87 ? -12.817 -0.361 -2.921 1.00 90.88 87 SER A O 1
ATOM 684 N N . ARG A 1 88 ? -12.509 1.705 -3.733 1.00 95.75 88 ARG A N 1
ATOM 685 C CA . ARG A 1 88 ? -11.389 1.314 -4.597 1.00 95.75 88 ARG A CA 1
ATOM 686 C C . ARG A 1 88 ? -10.083 1.230 -3.819 1.00 95.75 88 ARG A C 1
ATOM 688 O O . ARG A 1 88 ? -9.864 1.965 -2.856 1.00 95.75 88 ARG A O 1
ATOM 695 N N . PHE A 1 89 ? -9.194 0.353 -4.267 1.00 97.69 89 PHE A N 1
ATOM 696 C CA . PHE A 1 89 ? -7.787 0.413 -3.896 1.00 97.69 89 PHE A CA 1
ATOM 697 C C . PHE A 1 89 ? -6.913 0.380 -5.141 1.00 97.69 89 PHE A C 1
ATOM 699 O O . PHE A 1 89 ? -7.305 -0.141 -6.189 1.00 97.69 89 PHE A O 1
ATOM 706 N N . VAL A 1 90 ? -5.708 0.913 -4.993 1.00 98.00 90 VAL A N 1
ATOM 707 C CA . VAL A 1 90 ? -4.679 0.878 -6.023 1.00 98.00 90 VAL A CA 1
ATOM 708 C C . VAL A 1 90 ? -3.316 0.661 -5.3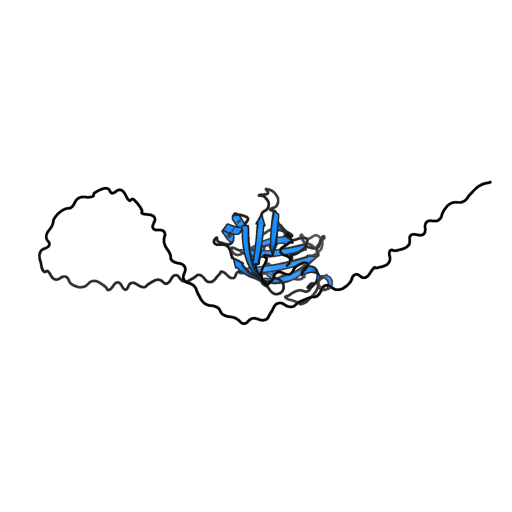83 1.00 98.00 90 VAL A C 1
ATOM 710 O O . VAL A 1 90 ? -3.055 1.103 -4.261 1.00 98.00 90 VAL A O 1
ATOM 713 N N . ILE A 1 91 ? -2.450 -0.041 -6.102 1.00 97.81 91 ILE A N 1
ATOM 714 C CA . ILE A 1 91 ? -1.044 -0.209 -5.772 1.00 97.81 91 ILE A CA 1
ATOM 715 C C . ILE A 1 91 ? -0.239 0.255 -6.969 1.00 97.81 91 ILE A C 1
ATOM 717 O O . ILE A 1 91 ? -0.289 -0.371 -8.025 1.00 97.81 91 ILE A O 1
ATOM 721 N N . GLN A 1 92 ? 0.517 1.332 -6.807 1.00 96.75 92 GLN A N 1
ATOM 722 C CA . GLN A 1 92 ? 1.430 1.811 -7.835 1.00 96.75 92 GLN A CA 1
ATOM 723 C C . GLN A 1 92 ? 2.843 1.331 -7.527 1.00 96.75 92 GLN A C 1
ATOM 725 O O . GLN A 1 92 ? 3.304 1.446 -6.395 1.00 96.75 92 GLN A O 1
ATOM 730 N N . LYS A 1 93 ? 3.537 0.778 -8.521 1.00 94.94 93 LYS A N 1
ATOM 731 C CA . LYS A 1 93 ? 4.975 0.520 -8.425 1.00 94.94 93 LYS A CA 1
ATOM 732 C C . LYS A 1 93 ? 5.686 1.786 -8.882 1.00 94.94 93 LYS A C 1
ATOM 734 O O . LYS A 1 93 ? 5.477 2.227 -10.012 1.00 94.94 93 LYS A O 1
ATOM 739 N N . HIS A 1 94 ? 6.507 2.345 -8.004 1.00 93.69 94 HIS A N 1
ATOM 740 C CA . HIS A 1 94 ? 7.222 3.590 -8.236 1.00 93.69 94 HIS A CA 1
ATOM 741 C C . HIS A 1 94 ? 8.725 3.329 -8.238 1.00 93.69 94 HIS A C 1
ATOM 743 O O . HIS A 1 94 ? 9.336 3.045 -7.203 1.00 93.69 94 HIS A O 1
ATOM 749 N N . ASP A 1 95 ? 9.313 3.398 -9.426 1.00 89.62 95 ASP A N 1
ATOM 750 C CA . ASP A 1 95 ? 10.751 3.285 -9.644 1.00 89.62 95 ASP A CA 1
ATOM 751 C C . ASP A 1 95 ? 11.391 4.678 -9.612 1.00 89.62 95 ASP A C 1
ATOM 753 O O . ASP A 1 95 ? 11.657 5.296 -10.643 1.00 89.62 95 ASP A O 1
ATOM 757 N N . ALA A 1 96 ? 11.513 5.212 -8.394 1.00 84.81 96 ALA A N 1
ATOM 758 C CA . ALA A 1 96 ? 12.162 6.488 -8.104 1.00 84.81 96 ALA A CA 1
ATOM 759 C C . ALA A 1 96 ? 13.649 6.280 -7.752 1.00 84.81 96 ALA A C 1
ATOM 761 O O . ALA A 1 96 ? 14.270 5.296 -8.141 1.00 84.81 96 ALA A O 1
ATOM 762 N N . THR A 1 97 ? 14.235 7.163 -6.938 1.00 83.50 97 THR A N 1
ATOM 763 C CA . THR A 1 97 ? 15.580 6.948 -6.359 1.00 83.50 97 THR A CA 1
ATOM 764 C C . THR A 1 97 ? 15.707 5.613 -5.620 1.00 83.50 97 THR A C 1
ATOM 766 O O . THR A 1 97 ? 16.781 5.014 -5.581 1.00 83.50 97 THR A O 1
ATOM 769 N N . SER A 1 98 ? 14.605 5.143 -5.039 1.00 87.69 98 SER A N 1
ATOM 770 C CA . SER A 1 98 ? 14.456 3.798 -4.503 1.00 87.69 98 SER A CA 1
ATOM 771 C C . SER A 1 98 ? 13.129 3.210 -4.955 1.00 87.69 98 SER A C 1
ATOM 773 O O . SER A 1 98 ? 12.089 3.852 -4.783 1.00 87.69 98 SER A O 1
ATOM 775 N N . LEU A 1 99 ? 13.161 1.972 -5.446 1.00 91.75 99 LEU A N 1
ATOM 776 C CA . LEU A 1 99 ? 11.958 1.215 -5.765 1.00 91.75 99 LEU A CA 1
ATOM 777 C C . LEU A 1 99 ? 11.073 1.067 -4.522 1.00 91.75 99 LEU A C 1
ATOM 779 O O . LEU A 1 99 ? 11.522 0.588 -3.478 1.00 91.75 99 LEU A O 1
ATOM 783 N N . HIS A 1 100 ? 9.808 1.444 -4.655 1.00 95.00 100 HIS A N 1
ATOM 784 C CA . HIS A 1 100 ? 8.789 1.238 -3.636 1.00 95.00 100 HIS A CA 1
ATOM 785 C C . HIS A 1 100 ? 7.411 1.053 -4.273 1.00 95.00 100 HIS A C 1
ATOM 787 O O . HIS A 1 100 ? 7.243 1.161 -5.488 1.00 95.00 100 HIS A O 1
ATOM 793 N N . TYR A 1 101 ? 6.431 0.710 -3.440 1.00 96.88 101 TYR A N 1
ATOM 794 C CA . TYR A 1 101 ? 5.049 0.523 -3.860 1.00 96.88 101 TYR A CA 1
ATOM 795 C C . TYR A 1 101 ? 4.147 1.455 -3.064 1.00 96.88 101 TYR A C 1
ATOM 797 O O . TYR A 1 101 ? 4.105 1.348 -1.839 1.00 96.88 101 TYR A O 1
ATOM 805 N N . ASP A 1 102 ? 3.406 2.322 -3.736 1.00 96.81 102 ASP A N 1
ATOM 806 C CA . ASP A 1 102 ? 2.398 3.157 -3.098 1.00 96.81 102 ASP A CA 1
ATOM 807 C C . ASP A 1 102 ? 1.076 2.405 -3.026 1.00 96.81 102 ASP A C 1
ATOM 809 O O . ASP A 1 102 ? 0.415 2.166 -4.035 1.00 96.81 102 ASP A O 1
ATOM 813 N N . PHE A 1 103 ? 0.696 2.019 -1.815 1.00 98.25 103 PHE A N 1
ATOM 814 C CA . PHE A 1 103 ? -0.580 1.396 -1.501 1.00 98.25 103 PHE A CA 1
ATOM 815 C C . PHE A 1 103 ? -1.595 2.466 -1.120 1.00 98.25 103 PHE A C 1
ATOM 817 O O . PHE A 1 103 ? -1.339 3.254 -0.206 1.00 98.25 103 PHE A O 1
ATOM 824 N N . ARG A 1 104 ? -2.751 2.490 -1.786 1.00 98.12 104 ARG A N 1
ATOM 825 C CA . ARG A 1 104 ? -3.766 3.523 -1.572 1.00 98.12 104 ARG A CA 1
ATOM 826 C C . ARG A 1 104 ? -5.160 2.932 -1.420 1.00 98.12 104 ARG A C 1
ATOM 828 O O . ARG A 1 104 ? -5.546 2.036 -2.171 1.00 98.12 104 ARG A O 1
ATOM 835 N N . LEU A 1 105 ? -5.916 3.472 -0.469 1.00 97.94 105 LEU A N 1
ATOM 836 C CA . LEU A 1 105 ? -7.311 3.131 -0.200 1.00 97.94 105 LEU A CA 1
ATOM 837 C C . LEU A 1 105 ? -8.184 4.370 -0.377 1.00 97.94 105 LEU A C 1
ATOM 839 O O . LEU A 1 105 ? -7.900 5.415 0.208 1.00 97.94 105 LEU A O 1
ATOM 843 N N . GLU A 1 106 ? -9.268 4.245 -1.133 1.00 97.38 106 GLU A N 1
ATOM 844 C CA . GLU A 1 106 ? -10.286 5.289 -1.221 1.00 97.38 106 GLU A CA 1
ATOM 845 C C . GLU A 1 106 ? -11.105 5.332 0.080 1.00 97.38 106 GLU A C 1
ATOM 847 O O . GLU A 1 106 ? -11.900 4.434 0.369 1.00 97.38 106 GLU A O 1
ATOM 852 N N . ILE A 1 107 ? -10.886 6.366 0.893 1.00 96.44 107 ILE A N 1
ATOM 853 C CA . ILE A 1 107 ? -11.546 6.571 2.188 1.00 96.44 107 ILE A CA 1
ATOM 854 C C . ILE A 1 107 ? -11.963 8.038 2.273 1.00 96.44 107 ILE A C 1
ATOM 856 O O . ILE A 1 107 ? -11.141 8.932 2.092 1.00 96.44 107 ILE A O 1
ATOM 860 N N . GLY A 1 108 ? -13.243 8.304 2.543 1.00 92.94 108 GLY A N 1
ATOM 861 C CA . GLY A 1 108 ? -13.734 9.677 2.706 1.00 92.94 108 GLY A CA 1
ATOM 862 C C . GLY A 1 108 ? -13.571 10.576 1.469 1.00 92.94 108 GLY A C 1
ATOM 863 O O . GLY A 1 108 ? -13.494 11.791 1.619 1.00 92.94 108 GLY A O 1
ATOM 864 N N . GLY A 1 109 ? -13.508 10.000 0.261 1.00 93.19 109 GLY A N 1
ATOM 865 C CA . GLY A 1 109 ? -13.382 10.741 -1.003 1.00 93.19 109 GLY A CA 1
ATOM 866 C C . GLY A 1 109 ? -11.950 11.094 -1.421 1.00 93.19 109 GLY A C 1
ATOM 867 O O . GLY A 1 109 ? -11.770 11.807 -2.405 1.00 93.19 109 GLY A O 1
ATOM 868 N N . VAL A 1 110 ? -10.936 10.598 -0.707 1.00 96.44 110 VAL A N 1
ATOM 869 C CA . VAL A 1 110 ? -9.516 10.743 -1.064 1.00 96.44 110 VAL A CA 1
ATOM 870 C C . VAL A 1 110 ? -8.816 9.387 -1.071 1.00 96.44 110 VAL A C 1
ATOM 872 O O . VAL A 1 110 ? -9.293 8.421 -0.471 1.00 96.44 110 VAL A O 1
ATOM 875 N N . LEU A 1 111 ? -7.661 9.311 -1.729 1.00 97.19 111 LEU A N 1
ATOM 876 C CA . LEU A 1 111 ? -6.768 8.159 -1.678 1.00 97.19 111 LEU A CA 1
ATOM 877 C C . LEU A 1 111 ? -5.808 8.299 -0.496 1.00 97.19 111 LEU A C 1
ATOM 879 O O . LEU A 1 111 ? -4.738 8.910 -0.598 1.00 97.19 111 LEU A O 1
ATOM 883 N N . VAL A 1 112 ? -6.184 7.685 0.622 1.00 97.81 112 VAL A N 1
ATOM 884 C CA . VAL A 1 112 ? -5.321 7.534 1.796 1.00 97.81 112 VAL A CA 1
ATOM 885 C C . VAL A 1 112 ? -4.176 6.604 1.412 1.00 97.81 112 VAL A C 1
ATOM 887 O O . VAL A 1 112 ? -4.413 5.479 0.974 1.00 97.81 112 VAL A O 1
ATOM 890 N N . SER A 1 113 ? -2.943 7.093 1.524 1.00 97.50 113 SER A N 1
ATOM 891 C CA . SER A 1 113 ? -1.782 6.532 0.826 1.00 97.50 113 SER A CA 1
ATOM 892 C C . SER A 1 113 ? -0.629 6.170 1.762 1.00 97.50 113 SER A C 1
ATOM 894 O O . SER A 1 113 ? -0.340 6.877 2.732 1.00 97.50 113 SER A O 1
ATOM 896 N N . TRP A 1 114 ? 0.057 5.070 1.445 1.00 97.69 114 TRP A N 1
ATOM 897 C CA . TRP A 1 114 ? 1.259 4.609 2.132 1.00 97.69 114 TRP A CA 1
ATOM 898 C C . TRP A 1 114 ? 2.318 4.116 1.149 1.00 97.69 114 TRP A C 1
ATOM 900 O O . TRP A 1 114 ? 2.023 3.301 0.283 1.00 97.69 114 TRP A O 1
ATOM 910 N N . SER A 1 115 ? 3.573 4.492 1.376 1.00 96.31 115 SER A N 1
ATOM 911 C CA . SER A 1 115 ? 4.728 3.925 0.678 1.00 96.31 115 SER A CA 1
ATOM 912 C C . SER A 1 115 ? 5.192 2.632 1.361 1.00 96.31 115 SER A C 1
ATOM 914 O O . SER A 1 115 ? 5.410 2.595 2.576 1.00 96.31 115 SER A O 1
ATOM 916 N N . ILE A 1 116 ? 5.345 1.555 0.589 1.00 96.81 116 ILE A N 1
ATOM 917 C CA . ILE A 1 116 ? 5.779 0.221 1.024 1.00 96.81 116 ILE A CA 1
ATOM 918 C C . ILE A 1 116 ? 7.096 -0.125 0.309 1.00 96.81 116 ILE A C 1
ATOM 920 O O . ILE A 1 116 ? 7.072 -0.671 -0.798 1.00 96.81 116 ILE A O 1
ATOM 924 N N . PRO A 1 117 ? 8.268 0.121 0.927 1.00 94.62 117 PRO A N 1
ATOM 925 C CA . PRO A 1 117 ? 9.564 -0.011 0.249 1.00 94.62 117 PRO A CA 1
ATOM 926 C C . PRO A 1 117 ? 9.851 -1.406 -0.314 1.00 94.62 117 PRO A C 1
ATOM 928 O O . PRO A 1 117 ? 10.424 -1.555 -1.382 1.00 94.62 117 PRO A O 1
ATOM 931 N N . LYS A 1 118 ? 9.433 -2.460 0.396 1.00 93.75 118 LYS A N 1
ATOM 932 C CA . LYS A 1 118 ? 9.635 -3.850 -0.052 1.00 93.75 118 LYS A CA 1
ATOM 933 C C . LYS A 1 118 ? 8.461 -4.405 -0.866 1.00 93.75 118 LYS A C 1
ATOM 935 O O . LYS A 1 118 ? 8.494 -5.573 -1.244 1.00 93.75 118 LYS A O 1
ATOM 940 N N . GLY A 1 119 ? 7.412 -3.613 -1.072 1.00 94.69 119 GLY A N 1
ATOM 941 C CA . GLY A 1 119 ? 6.145 -4.065 -1.636 1.00 94.69 119 GLY A CA 1
ATOM 942 C C . GLY A 1 119 ? 5.327 -4.983 -0.715 1.00 94.69 119 GLY A C 1
ATOM 943 O O . GLY A 1 119 ? 5.811 -5.409 0.348 1.00 94.69 119 GLY A O 1
ATOM 944 N N . PRO A 1 120 ? 4.073 -5.271 -1.107 1.00 94.88 120 PRO A N 1
ATOM 945 C CA . PRO A 1 120 ? 3.183 -6.182 -0.391 1.00 94.88 120 PRO A CA 1
ATOM 946 C C . PRO A 1 120 ? 3.693 -7.633 -0.439 1.00 94.88 120 PRO A C 1
ATOM 948 O O . PRO A 1 120 ? 4.486 -8.007 -1.303 1.00 94.88 120 PRO A O 1
ATOM 951 N N . SER A 1 121 ? 3.229 -8.458 0.499 1.00 93.81 121 SER A N 1
ATOM 952 C CA . SER A 1 121 ? 3.524 -9.895 0.557 1.00 93.81 121 SER A CA 1
ATOM 953 C C . SER A 1 121 ? 2.239 -10.693 0.703 1.00 93.81 121 SER A C 1
ATOM 955 O O . SER A 1 121 ? 1.299 -10.214 1.340 1.00 93.81 121 SER A O 1
ATOM 957 N N . LEU A 1 122 ? 2.215 -11.897 0.130 1.00 93.31 122 LEU A N 1
ATOM 958 C CA . LEU A 1 122 ? 1.154 -12.880 0.366 1.00 93.31 122 LEU A CA 1
ATOM 959 C C . LEU A 1 122 ? 1.507 -13.854 1.499 1.00 93.31 122 LEU A C 1
ATOM 961 O O . LEU A 1 122 ? 0.672 -14.680 1.857 1.00 93.31 122 LEU A O 1
ATOM 965 N N . ASP A 1 123 ? 2.697 -13.738 2.094 1.00 92.81 123 ASP A N 1
ATOM 966 C CA . ASP A 1 123 ? 3.084 -14.528 3.260 1.00 92.81 123 ASP A CA 1
ATOM 967 C C . ASP A 1 123 ? 2.556 -13.879 4.556 1.00 92.81 123 ASP A C 1
ATOM 969 O O . ASP A 1 123 ? 2.936 -12.744 4.867 1.00 92.81 123 ASP A O 1
ATOM 973 N N . PRO A 1 124 ? 1.719 -14.567 5.358 1.00 93.81 124 PRO A N 1
ATOM 974 C CA . PRO A 1 124 ? 1.265 -14.059 6.655 1.00 93.81 124 PRO A CA 1
ATOM 975 C C . PRO A 1 124 ? 2.390 -13.840 7.682 1.00 93.81 124 PRO A C 1
ATOM 977 O O . PRO A 1 124 ? 2.206 -13.096 8.651 1.00 93.81 124 PRO A O 1
ATOM 980 N N . GLY A 1 125 ? 3.550 -14.479 7.496 1.00 92.62 125 GLY A N 1
ATOM 981 C CA . GLY A 1 125 ? 4.745 -14.289 8.319 1.00 92.62 125 GLY A CA 1
ATOM 982 C C . GLY A 1 125 ? 5.444 -12.947 8.082 1.00 92.62 125 GLY A C 1
ATOM 983 O O . GLY A 1 125 ? 6.151 -12.452 8.968 1.00 92.62 125 GLY A O 1
ATOM 984 N N . ASP A 1 126 ? 5.207 -12.317 6.930 1.00 93.81 126 ASP A N 1
ATOM 985 C CA . ASP A 1 126 ? 5.824 -11.049 6.567 1.00 93.81 126 ASP A CA 1
ATOM 986 C C . ASP A 1 126 ? 5.092 -9.850 7.173 1.00 93.81 126 ASP A C 1
ATOM 988 O O . ASP A 1 126 ? 3.896 -9.627 6.977 1.00 93.81 126 ASP A O 1
ATOM 992 N N . LYS A 1 127 ? 5.858 -8.981 7.838 1.00 95.88 127 LYS A N 1
ATOM 993 C CA . LYS A 1 127 ? 5.386 -7.670 8.303 1.00 95.88 127 LYS A CA 1
ATOM 994 C C . LYS A 1 127 ? 5.999 -6.582 7.433 1.00 95.88 127 LYS A C 1
ATOM 996 O O . LYS A 1 127 ? 7.174 -6.244 7.595 1.00 95.88 127 LYS A O 1
ATOM 1001 N N . ARG A 1 128 ? 5.221 -6.038 6.497 1.00 96.69 128 ARG A N 1
ATOM 1002 C CA . ARG A 1 128 ? 5.692 -5.008 5.563 1.00 96.69 128 ARG A CA 1
ATOM 1003 C C . ARG A 1 128 ? 5.519 -3.623 6.173 1.00 96.69 128 ARG A C 1
ATOM 1005 O O . ARG A 1 128 ? 4.420 -3.261 6.572 1.00 96.69 128 ARG A O 1
ATOM 1012 N N . LEU A 1 129 ? 6.609 -2.860 6.257 1.00 96.62 129 LEU A N 1
ATOM 1013 C CA . LEU A 1 129 ? 6.558 -1.454 6.658 1.00 96.62 129 LEU A CA 1
ATOM 1014 C C . LEU A 1 129 ? 5.768 -0.664 5.608 1.00 96.62 129 LEU A C 1
ATOM 1016 O O . LEU A 1 129 ? 6.101 -0.728 4.427 1.00 96.62 129 LEU A O 1
ATOM 1020 N N . ALA A 1 130 ? 4.764 0.079 6.058 1.00 97.38 130 ALA A N 1
ATOM 1021 C CA . ALA A 1 130 ? 3.948 0.981 5.262 1.00 97.38 130 ALA A CA 1
ATOM 1022 C C . ALA A 1 130 ? 4.030 2.380 5.884 1.00 97.38 130 ALA A C 1
ATOM 1024 O O . ALA A 1 130 ? 3.645 2.592 7.033 1.00 97.38 130 ALA A O 1
ATOM 1025 N N . ILE A 1 131 ? 4.586 3.336 5.160 1.00 95.56 131 ILE A N 1
ATOM 1026 C CA . ILE A 1 131 ? 4.869 4.682 5.652 1.00 95.56 131 ILE A CA 1
ATOM 1027 C C . ILE A 1 131 ? 3.782 5.610 5.127 1.00 95.56 131 ILE A C 1
ATOM 1029 O O . ILE A 1 131 ? 3.610 5.694 3.917 1.00 95.56 131 ILE A O 1
ATOM 1033 N N . ARG A 1 132 ? 3.048 6.300 6.005 1.00 95.38 132 ARG A N 1
ATOM 1034 C CA . ARG A 1 132 ? 1.976 7.212 5.585 1.00 95.38 132 ARG A CA 1
ATOM 1035 C C . ARG A 1 132 ? 2.551 8.353 4.738 1.00 95.38 132 ARG A C 1
ATOM 1037 O O . ARG A 1 132 ? 3.508 9.005 5.161 1.00 95.38 132 ARG A O 1
ATOM 1044 N N . THR A 1 133 ? 1.961 8.575 3.570 1.00 93.81 133 THR A N 1
ATOM 1045 C CA . THR A 1 133 ? 2.271 9.682 2.652 1.00 93.81 133 THR A CA 1
ATOM 1046 C C . THR A 1 133 ? 1.072 10.622 2.540 1.00 93.81 133 THR A C 1
ATOM 1048 O O . THR A 1 133 ? 0.060 10.409 3.209 1.00 93.81 133 THR A O 1
ATOM 1051 N N . GLU A 1 134 ? 1.193 11.688 1.753 1.00 92.75 134 GLU A N 1
ATOM 1052 C CA . GLU A 1 134 ? 0.106 12.643 1.522 1.00 92.75 134 GLU A CA 1
ATOM 1053 C C . GLU A 1 134 ? -1.102 11.983 0.846 1.00 92.75 134 GLU A C 1
ATOM 1055 O O . GLU A 1 134 ? -0.982 10.976 0.143 1.00 92.75 134 GLU A O 1
ATOM 1060 N N . ASP A 1 135 ? -2.287 12.544 1.070 1.00 95.38 135 ASP A N 1
ATOM 1061 C CA . ASP A 1 135 ? -3.497 12.087 0.391 1.00 95.38 135 ASP A CA 1
ATOM 1062 C C . ASP A 1 135 ? -3.477 12.493 -1.073 1.00 95.38 135 ASP A C 1
ATOM 1064 O O . ASP A 1 135 ? -3.016 13.575 -1.426 1.00 95.38 135 ASP A O 1
ATOM 1068 N N . HIS A 1 136 ? -3.976 11.603 -1.925 1.00 94.62 136 HIS A N 1
ATOM 1069 C CA . HIS A 1 136 ? -4.038 11.840 -3.362 1.00 94.62 136 HIS A CA 1
ATOM 1070 C C . HIS A 1 136 ? -5.493 11.937 -3.814 1.00 94.62 136 HIS A C 1
ATOM 1072 O O . HIS A 1 136 ? -6.398 11.384 -3.180 1.00 94.62 136 HIS A O 1
ATOM 1078 N N . SER A 1 137 ? -5.730 12.651 -4.912 1.00 94.25 137 SER A N 1
ATOM 1079 C CA . SER A 1 137 ? -7.066 12.718 -5.493 1.00 94.25 137 SER A CA 1
ATOM 1080 C C . SER A 1 137 ? -7.440 11.367 -6.129 1.00 94.25 137 SER A C 1
ATOM 1082 O O . SER A 1 137 ? -6.547 10.649 -6.593 1.00 94.25 137 SER A O 1
ATOM 1084 N N . PRO A 1 138 ? -8.728 10.980 -6.159 1.00 91.88 138 PRO A N 1
ATOM 1085 C CA . PRO A 1 138 ? -9.163 9.714 -6.756 1.00 91.88 138 PRO A CA 1
ATOM 1086 C C . PRO A 1 138 ? -8.721 9.513 -8.212 1.00 91.88 138 PRO A C 1
ATOM 1088 O O . PRO A 1 138 ? -8.470 8.383 -8.625 1.00 91.88 138 PRO A O 1
ATOM 1091 N N . GLU A 1 139 ? -8.570 10.594 -8.978 1.00 90.00 139 GLU A N 1
ATOM 1092 C CA . GLU A 1 139 ? -8.124 10.569 -10.377 1.00 90.00 139 GLU A CA 1
ATOM 1093 C C . GLU A 1 139 ? -6.679 10.073 -10.528 1.00 90.00 139 GLU A C 1
ATOM 1095 O O . GLU A 1 139 ? -6.305 9.577 -11.588 1.00 90.00 139 GLU A O 1
ATOM 1100 N N . TYR A 1 140 ? -5.866 10.165 -9.470 1.00 90.31 140 TYR A N 1
ATOM 1101 C CA . TYR A 1 140 ? -4.486 9.684 -9.487 1.00 90.31 140 TYR A CA 1
ATOM 1102 C C . TYR A 1 140 ? -4.383 8.150 -9.504 1.00 90.31 140 TYR A C 1
ATOM 1104 O O . TYR A 1 140 ? -3.314 7.611 -9.793 1.00 90.31 140 TYR A O 1
ATOM 1112 N N . ALA A 1 141 ? -5.474 7.430 -9.211 1.00 90.50 141 ALA A N 1
ATOM 1113 C CA . ALA A 1 141 ? -5.478 5.968 -9.176 1.00 90.50 141 ALA A CA 1
ATOM 1114 C C . ALA A 1 141 ? -5.108 5.330 -10.524 1.00 90.50 141 ALA A C 1
ATOM 1116 O O . ALA A 1 141 ? -4.472 4.282 -10.543 1.00 90.50 141 ALA A O 1
ATOM 1117 N N . ASP A 1 142 ? -5.454 5.976 -11.636 1.00 91.25 142 ASP A N 1
ATOM 1118 C CA . ASP A 1 142 ? -5.236 5.430 -12.980 1.00 91.25 142 ASP A CA 1
ATOM 1119 C C . ASP A 1 142 ? -3.969 5.998 -13.652 1.00 91.25 142 ASP A C 1
ATOM 1121 O O . ASP A 1 142 ? -3.735 5.776 -14.841 1.00 91.25 142 ASP A O 1
ATOM 1125 N N . PHE A 1 143 ? -3.146 6.756 -12.916 1.00 91.00 143 PHE A N 1
ATOM 1126 C CA . PHE A 1 143 ? -1.944 7.379 -13.467 1.00 91.00 143 PHE A CA 1
ATOM 1127 C C . PHE A 1 143 ? -0.827 6.356 -13.722 1.00 91.00 143 PHE A C 1
ATOM 1129 O O . PHE A 1 143 ? -0.377 5.663 -12.806 1.00 91.00 143 PHE A O 1
ATOM 1136 N N . GLU A 1 144 ? -0.331 6.348 -14.963 1.00 90.69 144 GLU A N 1
ATOM 1137 C CA . GLU A 1 144 ? 0.892 5.668 -15.393 1.00 90.69 144 GLU A CA 1
ATOM 1138 C C . GLU A 1 144 ? 1.751 6.615 -16.231 1.00 90.69 144 GLU A C 1
ATOM 1140 O O . GLU A 1 144 ? 1.241 7.339 -17.091 1.00 90.69 144 GLU A O 1
ATOM 1145 N N . GLY A 1 145 ? 3.064 6.589 -16.022 1.00 90.06 145 GLY A N 1
ATOM 1146 C CA . GLY A 1 145 ? 3.999 7.402 -16.789 1.00 90.06 145 GLY A CA 1
ATOM 1147 C C . GLY A 1 145 ? 5.283 7.709 -16.034 1.00 90.06 145 GLY A C 1
ATOM 1148 O O . GLY A 1 145 ? 5.548 7.164 -14.966 1.00 90.06 145 GLY A O 1
ATOM 1149 N N . ARG A 1 146 ? 6.085 8.609 -16.603 1.00 88.31 146 ARG A N 1
ATOM 1150 C CA . ARG A 1 146 ? 7.347 9.055 -16.014 1.00 88.31 146 ARG A CA 1
ATOM 1151 C C . ARG A 1 146 ? 7.197 10.445 -15.413 1.00 88.31 146 ARG A C 1
ATOM 1153 O O . ARG A 1 146 ? 6.813 11.386 -16.107 1.00 88.31 146 ARG A O 1
ATOM 1160 N N . ILE A 1 147 ? 7.541 10.572 -14.137 1.00 85.94 147 ILE A N 1
ATOM 1161 C CA . ILE A 1 147 ? 7.661 11.854 -13.447 1.00 85.94 147 ILE A CA 1
ATOM 1162 C C . ILE A 1 147 ? 9.052 12.428 -13.772 1.00 85.94 147 ILE A C 1
ATOM 1164 O O . ILE A 1 147 ? 10.048 11.724 -13.559 1.00 85.94 147 ILE A O 1
ATOM 1168 N N . PRO A 1 148 ? 9.145 13.662 -14.312 1.00 85.75 148 PRO A N 1
ATOM 1169 C CA . PRO A 1 148 ? 10.414 14.277 -14.694 1.00 85.75 148 PRO A CA 1
ATOM 1170 C C . PRO A 1 148 ? 11.422 14.367 -13.545 1.00 85.75 148 PRO A C 1
ATOM 1172 O O . PRO A 1 148 ? 11.060 14.472 -12.375 1.00 85.75 148 PRO A O 1
ATOM 1175 N N . GLU A 1 149 ? 12.709 14.376 -13.888 1.00 84.94 149 GLU A N 1
ATOM 1176 C CA . GLU A 1 149 ? 13.772 14.612 -12.911 1.00 84.94 149 GLU A CA 1
ATOM 1177 C C . GLU A 1 149 ? 13.659 16.010 -12.288 1.00 84.94 149 GLU A C 1
ATOM 1179 O O . GLU A 1 149 ? 13.354 16.986 -12.970 1.00 84.94 149 GLU A O 1
ATOM 1184 N N . GLY A 1 150 ? 13.925 16.104 -10.984 1.00 79.88 150 GLY A N 1
ATOM 1185 C CA . GLY A 1 150 ? 13.810 17.350 -10.220 1.00 79.88 150 GLY A CA 1
ATOM 1186 C C . GLY A 1 150 ? 12.429 17.588 -9.605 1.00 79.88 150 GLY A C 1
ATOM 1187 O O . GLY A 1 150 ? 12.329 18.380 -8.670 1.00 79.88 150 GLY A O 1
ATOM 1188 N N . GLU A 1 151 ? 11.404 16.859 -10.050 1.00 83.75 151 GLU A N 1
ATOM 1189 C CA . GLU A 1 151 ? 10.090 16.843 -9.407 1.00 83.75 151 GLU A CA 1
ATOM 1190 C C . GLU A 1 151 ? 10.058 15.863 -8.224 1.00 83.75 151 GLU A C 1
ATOM 1192 O O . GLU A 1 151 ? 10.815 14.884 -8.155 1.00 83.75 151 GLU A O 1
ATOM 1197 N N . TYR A 1 152 ? 9.164 16.115 -7.267 1.00 76.19 152 TYR A N 1
ATOM 1198 C CA . TYR A 1 152 ? 8.943 15.187 -6.161 1.00 76.19 152 TYR A CA 1
ATOM 1199 C C . TYR A 1 152 ? 8.395 13.859 -6.699 1.00 76.19 152 TYR A C 1
ATOM 1201 O O . TYR A 1 152 ? 7.376 13.830 -7.384 1.00 76.19 152 TYR A O 1
ATOM 1209 N N . GLY A 1 153 ? 9.085 12.756 -6.398 1.00 78.44 153 GLY A N 1
ATOM 1210 C CA . GLY A 1 153 ? 8.738 11.447 -6.949 1.00 78.44 153 GLY A CA 1
ATOM 1211 C C . GLY A 1 153 ? 9.239 11.213 -8.378 1.00 78.44 153 GLY A C 1
ATOM 1212 O O . GLY A 1 153 ? 8.665 10.389 -9.080 1.00 78.44 153 GLY A O 1
ATOM 1213 N N . ALA A 1 154 ? 10.292 11.903 -8.828 1.00 84.56 154 ALA A N 1
ATOM 1214 C CA . ALA A 1 154 ? 10.949 11.608 -10.104 1.00 84.56 154 ALA A CA 1
ATOM 1215 C C . ALA A 1 154 ? 11.204 10.101 -10.285 1.00 84.56 154 ALA A C 1
ATOM 1217 O O . ALA A 1 154 ? 11.768 9.456 -9.397 1.00 84.56 154 ALA A O 1
ATOM 1218 N N . GLY A 1 155 ? 10.785 9.553 -11.426 1.00 88.38 155 GLY A N 1
ATOM 1219 C CA . GLY A 1 155 ? 10.820 8.115 -11.679 1.00 88.38 155 GLY A CA 1
ATOM 1220 C C . GLY A 1 155 ? 9.631 7.606 -12.485 1.00 88.38 155 GLY A C 1
ATOM 1221 O O . GLY A 1 155 ? 8.720 8.362 -12.832 1.00 88.38 155 GLY A O 1
ATOM 1222 N N . SER A 1 156 ? 9.642 6.313 -12.781 1.00 90.88 156 SER A N 1
ATOM 1223 C CA . SER A 1 156 ? 8.574 5.650 -13.533 1.00 90.88 156 SER A CA 1
ATOM 1224 C C . SER A 1 156 ? 7.506 5.122 -12.580 1.00 90.88 156 SER A C 1
ATOM 1226 O O . SER A 1 156 ? 7.814 4.447 -11.596 1.00 90.88 156 SER A O 1
ATOM 1228 N N . VAL A 1 157 ? 6.244 5.425 -12.871 1.00 93.25 157 VAL A N 1
ATOM 1229 C CA . VAL A 1 157 ? 5.071 5.000 -12.100 1.00 93.25 157 VAL A CA 1
ATOM 1230 C C . VAL A 1 157 ? 4.186 4.136 -12.987 1.00 93.25 157 VAL A C 1
ATOM 1232 O O . VAL A 1 157 ? 3.836 4.528 -14.101 1.00 93.25 157 VAL A O 1
ATOM 1235 N N . LEU A 1 158 ? 3.796 2.971 -12.477 1.00 94.50 158 LEU A N 1
ATOM 1236 C CA . LEU A 1 158 ? 2.792 2.108 -13.101 1.00 94.50 158 LEU A CA 1
ATOM 1237 C C . LEU A 1 158 ? 1.778 1.616 -12.077 1.00 94.50 158 LEU A C 1
ATOM 1239 O O . LEU A 1 158 ? 2.104 1.479 -10.895 1.00 94.50 158 LEU A O 1
ATOM 1243 N N . VAL A 1 159 ? 0.570 1.294 -12.532 1.00 96.88 159 VAL A N 1
ATOM 1244 C CA . VAL A 1 159 ? -0.479 0.688 -11.712 1.00 96.88 159 VAL A CA 1
ATOM 1245 C C . VAL A 1 159 ? -0.221 -0.814 -11.640 1.00 96.88 159 VAL A C 1
ATOM 1247 O O . VAL A 1 159 ? -0.536 -1.580 -12.549 1.00 96.88 159 VAL A O 1
ATOM 1250 N N . TRP A 1 160 ? 0.412 -1.237 -10.548 1.00 97.31 160 TRP A N 1
ATOM 1251 C CA . TRP A 1 160 ? 0.853 -2.612 -10.331 1.00 97.31 160 TRP A CA 1
ATOM 1252 C C . TRP A 1 160 ? -0.298 -3.535 -9.939 1.00 97.31 160 TRP A C 1
ATOM 1254 O O . TRP A 1 160 ? -0.287 -4.696 -10.332 1.00 97.31 160 TRP A O 1
ATOM 1264 N N . ASP A 1 161 ? -1.270 -3.047 -9.175 1.00 97.62 161 ASP A N 1
ATOM 1265 C CA . ASP A 1 161 ? -2.514 -3.758 -8.873 1.00 97.62 161 ASP A CA 1
ATOM 1266 C C . ASP A 1 161 ? -3.637 -2.751 -8.621 1.00 97.62 161 ASP A C 1
ATOM 1268 O O . ASP A 1 161 ? -3.390 -1.617 -8.204 1.00 97.62 161 ASP A O 1
ATOM 1272 N N . SER A 1 162 ? -4.876 -3.156 -8.861 1.00 97.25 162 SER A N 1
ATOM 1273 C CA . SER A 1 162 ? -6.052 -2.331 -8.604 1.00 97.25 162 SER A CA 1
ATOM 1274 C C . SER A 1 162 ? -7.274 -3.207 -8.374 1.00 97.25 162 SER A C 1
ATOM 1276 O O . SER A 1 162 ? -7.309 -4.379 -8.757 1.00 97.25 162 SER A O 1
ATOM 1278 N N . GLY A 1 163 ? -8.284 -2.651 -7.715 1.00 96.81 163 GLY A N 1
ATOM 1279 C CA . GLY A 1 163 ? -9.518 -3.376 -7.466 1.00 96.81 163 GLY A CA 1
ATOM 1280 C C . GLY A 1 163 ? -10.396 -2.702 -6.430 1.00 96.81 163 GLY A C 1
ATOM 1281 O O . GLY A 1 163 ? -10.381 -1.480 -6.264 1.00 96.81 163 GLY A O 1
ATOM 1282 N N . THR A 1 164 ? -11.173 -3.513 -5.716 1.00 97.38 164 THR A N 1
ATOM 1283 C CA . THR A 1 164 ? -12.014 -3.032 -4.612 1.00 97.38 164 THR A CA 1
ATOM 1284 C C . THR A 1 164 ? -11.567 -3.616 -3.287 1.00 97.38 164 THR A C 1
ATOM 1286 O O . THR A 1 164 ? -11.004 -4.709 -3.239 1.00 97.38 164 THR A O 1
ATOM 1289 N N . PHE A 1 165 ? -11.811 -2.891 -2.203 1.00 97.44 165 PHE A N 1
ATOM 1290 C CA . PHE A 1 165 ? -11.626 -3.408 -0.862 1.00 97.44 165 PHE A CA 1
ATOM 1291 C C . PHE A 1 165 ? -12.933 -3.379 -0.077 1.00 97.44 165 PHE A C 1
ATOM 1293 O O . PHE A 1 165 ? -13.828 -2.574 -0.329 1.00 97.44 165 PHE A O 1
ATOM 1300 N N . THR A 1 166 ? -13.039 -4.283 0.890 1.00 96.88 166 THR A N 1
ATOM 1301 C CA . THR A 1 166 ? -14.135 -4.326 1.859 1.00 96.88 166 THR A CA 1
ATOM 1302 C C . THR A 1 166 ? -13.566 -4.216 3.265 1.00 96.88 166 THR A C 1
ATOM 1304 O O . THR A 1 166 ? -12.636 -4.938 3.620 1.00 96.88 166 THR A O 1
ATOM 1307 N N . ASN A 1 167 ? -14.132 -3.338 4.089 1.00 96.44 167 ASN A N 1
ATOM 1308 C CA . ASN A 1 167 ? -13.795 -3.277 5.508 1.00 96.44 167 ASN A CA 1
ATOM 1309 C C . ASN A 1 167 ? -14.330 -4.520 6.245 1.00 96.44 167 ASN A C 1
ATOM 1311 O O . ASN A 1 167 ? -15.516 -4.835 6.164 1.00 96.44 167 ASN A O 1
ATOM 1315 N N . LEU A 1 168 ? -13.452 -5.210 6.972 1.00 95.81 168 LEU A N 1
ATOM 1316 C CA . LEU A 1 168 ? -13.763 -6.399 7.773 1.00 95.81 168 LEU A CA 1
ATOM 1317 C C . LEU A 1 168 ? -13.948 -6.081 9.265 1.00 95.81 168 LEU A C 1
ATOM 1319 O O . LEU A 1 168 ? -14.320 -6.959 10.043 1.00 95.81 168 LEU A O 1
ATOM 1323 N N . SER A 1 169 ? -13.656 -4.850 9.686 1.00 91.75 169 SER A N 1
ATOM 1324 C CA . SER A 1 169 ? -13.834 -4.405 11.068 1.00 91.75 169 SER A CA 1
ATOM 1325 C C . SER A 1 169 ? -15.302 -4.099 11.383 1.00 91.75 169 SER A C 1
ATOM 1327 O O . SER A 1 169 ? -16.089 -3.748 10.509 1.00 91.75 169 SER A O 1
ATOM 1329 N N . ALA A 1 170 ? -15.667 -4.176 12.667 1.00 90.88 170 ALA A N 1
ATOM 1330 C CA . ALA A 1 170 ? -16.986 -3.746 13.143 1.00 90.88 170 ALA A CA 1
ATOM 1331 C C . ALA A 1 170 ? -17.154 -2.212 13.142 1.00 90.88 170 ALA A C 1
ATOM 1333 O O . ALA A 1 170 ? -18.273 -1.711 13.053 1.00 90.88 170 ALA A O 1
ATOM 1334 N N . THR A 1 171 ? -16.049 -1.471 13.263 1.00 93.44 171 THR A N 1
ATOM 1335 C CA . THR A 1 171 ? -16.000 -0.007 13.160 1.00 93.44 171 THR A CA 1
ATOM 1336 C C . THR A 1 171 ? -15.894 0.440 11.704 1.00 93.44 171 THR A C 1
ATOM 1338 O O . THR A 1 171 ? -15.509 -0.348 10.838 1.00 93.44 171 THR A O 1
ATOM 1341 N N . SER A 1 172 ? -16.228 1.705 11.419 1.00 95.44 172 SER A N 1
ATOM 1342 C CA . SER A 1 172 ? -16.048 2.266 10.074 1.00 95.44 172 SER A CA 1
ATOM 1343 C C . SER A 1 172 ? -14.567 2.293 9.678 1.00 95.44 172 SER A C 1
ATOM 1345 O O . SER A 1 172 ? -13.681 2.232 10.536 1.00 95.44 172 SER A O 1
ATOM 1347 N N . ILE A 1 173 ? -14.290 2.373 8.374 1.00 96.62 173 ILE A N 1
ATOM 1348 C CA . ILE A 1 173 ? -12.908 2.381 7.887 1.00 96.62 173 ILE A CA 1
ATOM 1349 C C . ILE A 1 173 ? -12.179 3.664 8.315 1.00 96.62 173 ILE A C 1
ATOM 1351 O O . ILE A 1 173 ? -11.017 3.602 8.706 1.00 96.62 173 ILE A O 1
ATOM 1355 N N . GLU A 1 174 ? -12.885 4.797 8.353 1.00 96.38 174 GLU A N 1
ATOM 1356 C CA . GLU A 1 174 ? -12.390 6.085 8.846 1.00 96.38 174 GLU A CA 1
ATOM 1357 C C . GLU A 1 174 ? -12.005 5.989 10.323 1.00 96.38 174 GLU A C 1
ATOM 1359 O O . GLU A 1 174 ? -10.914 6.405 10.706 1.00 96.38 174 GLU A O 1
ATOM 1364 N N . GLN A 1 175 ? -12.858 5.369 11.147 1.00 96.06 175 GLN A N 1
ATOM 1365 C CA . GLN A 1 175 ? -12.545 5.149 12.556 1.00 96.06 175 GLN A CA 1
ATOM 1366 C C . GLN A 1 175 ? -11.338 4.217 12.710 1.00 96.06 175 GLN A C 1
ATOM 1368 O O . GLN A 1 175 ? -10.456 4.491 13.516 1.00 96.06 175 GLN A O 1
ATOM 1373 N N . GLY A 1 176 ? -11.244 3.149 11.909 1.00 96.31 176 GLY A N 1
ATOM 1374 C CA . GLY A 1 176 ? -10.079 2.259 11.905 1.00 96.31 176 GLY A CA 1
ATOM 1375 C C . GLY A 1 176 ? -8.775 2.971 11.521 1.00 96.31 176 GLY A C 1
ATOM 1376 O O . GLY A 1 176 ? -7.725 2.704 12.115 1.00 96.31 176 GLY A O 1
ATOM 1377 N N . LEU A 1 177 ? -8.834 3.911 10.575 1.00 95.69 177 LEU A N 1
ATOM 1378 C CA . LEU A 1 177 ? -7.711 4.773 10.204 1.00 95.69 177 LEU A CA 1
ATOM 1379 C C . LEU A 1 177 ? -7.296 5.679 11.375 1.00 95.69 177 LEU A C 1
ATOM 1381 O O . LEU A 1 177 ? -6.114 5.726 11.730 1.00 95.69 177 LEU A O 1
ATOM 1385 N N . THR A 1 178 ? -8.259 6.342 12.023 1.00 94.75 178 THR A N 1
ATOM 1386 C CA . THR A 1 178 ? -8.016 7.179 13.209 1.00 94.75 178 THR A CA 1
ATOM 1387 C C . THR A 1 178 ? -7.436 6.369 14.367 1.00 94.75 178 THR A C 1
ATOM 1389 O O . THR A 1 178 ? -6.428 6.771 14.950 1.00 94.75 178 THR A O 1
ATOM 1392 N N . ASP A 1 179 ? -7.994 5.194 14.653 1.00 94.56 179 ASP A N 1
ATOM 1393 C CA . ASP A 1 179 ? -7.582 4.322 15.759 1.00 94.56 179 ASP A CA 1
ATOM 1394 C C . ASP A 1 179 ? -6.227 3.644 15.505 1.00 94.56 179 ASP A C 1
ATOM 1396 O O . ASP A 1 179 ? -5.563 3.190 16.439 1.00 94.56 179 ASP A O 1
ATOM 1400 N N . GLY A 1 180 ? -5.770 3.599 14.251 1.00 95.75 180 GLY A N 1
ATOM 1401 C CA . GLY A 1 180 ? -4.501 2.972 13.891 1.00 95.75 180 GLY A CA 1
ATOM 1402 C C . GLY A 1 180 ? -4.614 1.473 13.607 1.00 95.75 180 GLY A C 1
ATOM 1403 O O . GLY A 1 180 ? -3.608 0.765 13.682 1.00 95.75 180 GLY A O 1
ATOM 1404 N N . ARG A 1 181 ? -5.817 0.957 13.330 1.00 96.25 181 ARG A N 1
ATOM 1405 C CA . ARG A 1 181 ? -6.050 -0.466 13.062 1.00 96.25 181 ARG A CA 1
ATOM 1406 C C . ARG A 1 181 ? -7.179 -0.675 12.060 1.00 96.25 181 ARG A C 1
ATOM 1408 O O . ARG A 1 181 ? -8.343 -0.424 12.354 1.00 96.25 181 ARG A O 1
ATOM 1415 N N . MET A 1 182 ? -6.841 -1.263 10.918 1.00 97.19 182 MET A N 1
ATOM 1416 C CA . MET A 1 182 ? -7.799 -1.642 9.879 1.00 97.19 182 MET A CA 1
ATOM 1417 C C . MET A 1 182 ? -7.636 -3.121 9.530 1.00 97.19 182 MET A C 1
ATOM 1419 O O . MET A 1 182 ? -6.527 -3.655 9.541 1.00 97.19 182 MET A O 1
ATOM 1423 N N . SER A 1 183 ? -8.747 -3.793 9.242 1.00 97.44 183 SER A N 1
ATOM 1424 C CA . SER A 1 183 ? -8.760 -5.123 8.630 1.00 97.44 183 SER A CA 1
ATOM 1425 C C . SER A 1 183 ? -9.596 -5.025 7.368 1.00 97.44 183 SER A C 1
ATOM 1427 O O . SER A 1 183 ? -10.742 -4.589 7.434 1.00 97.44 183 SER A O 1
ATOM 1429 N N . ILE A 1 184 ? -9.015 -5.380 6.230 1.00 97.62 184 ILE A N 1
ATOM 1430 C CA . ILE A 1 184 ? -9.624 -5.194 4.914 1.00 97.62 184 ILE A CA 1
ATOM 1431 C C . ILE A 1 184 ? -9.504 -6.474 4.100 1.00 97.62 184 ILE A C 1
ATOM 1433 O O . ILE A 1 184 ? -8.534 -7.212 4.245 1.00 97.62 184 ILE A O 1
ATOM 1437 N N . TRP A 1 185 ? -10.484 -6.727 3.246 1.00 97.50 185 TRP A N 1
ATOM 1438 C CA . TRP A 1 185 ? -10.421 -7.738 2.200 1.00 97.50 185 TRP A CA 1
ATOM 1439 C C . TRP A 1 185 ? -10.137 -7.051 0.873 1.00 97.50 185 TRP A C 1
ATOM 1441 O O . TRP A 1 185 ? -10.882 -6.141 0.515 1.00 97.50 185 TRP A O 1
ATOM 1451 N N . LEU A 1 186 ? -9.090 -7.468 0.163 1.00 97.62 186 LEU A N 1
ATOM 1452 C CA . LEU A 1 186 ? -8.756 -6.968 -1.168 1.00 97.62 186 LEU A CA 1
ATOM 1453 C C . LEU A 1 186 ? -9.309 -7.917 -2.238 1.00 97.62 186 LEU A C 1
ATOM 1455 O O . LEU A 1 186 ? -9.095 -9.127 -2.180 1.00 97.62 186 LEU A O 1
ATOM 1459 N N . GLU A 1 187 ? -10.015 -7.355 -3.215 1.00 96.75 187 GLU A N 1
ATOM 1460 C CA . GLU A 1 187 ? -10.417 -8.002 -4.467 1.00 96.75 187 GLU A CA 1
ATOM 1461 C C . GLU A 1 187 ? -9.673 -7.306 -5.619 1.00 96.75 187 GLU A C 1
ATOM 1463 O O . GLU A 1 187 ? -10.243 -6.436 -6.282 1.00 96.75 187 GLU A O 1
ATOM 1468 N N . GLY A 1 188 ? -8.385 -7.625 -5.796 1.00 95.94 188 GLY A N 1
ATOM 1469 C CA . GLY A 1 188 ? -7.547 -7.130 -6.894 1.00 95.94 188 GLY A CA 1
ATOM 1470 C C . GLY A 1 188 ? -7.238 -8.169 -7.962 1.00 95.94 188 GLY A C 1
ATOM 1471 O O . GLY A 1 188 ? -7.700 -9.311 -7.902 1.00 95.94 188 GLY A O 1
ATOM 1472 N N . HIS A 1 189 ? -6.405 -7.769 -8.921 1.00 94.19 189 HIS A N 1
ATOM 1473 C CA . HIS A 1 189 ? -5.859 -8.662 -9.941 1.00 94.19 189 HIS A CA 1
ATOM 1474 C C . HIS A 1 189 ? -4.715 -9.520 -9.392 1.00 94.19 189 HIS A C 1
ATOM 1476 O O . HIS A 1 189 ? -4.586 -10.682 -9.780 1.00 94.19 189 HIS A O 1
ATOM 1482 N N . LYS A 1 190 ? -3.883 -8.959 -8.503 1.00 94.06 190 LYS A N 1
ATOM 1483 C CA . LYS A 1 190 ? -2.709 -9.646 -7.934 1.00 94.06 190 LYS A CA 1
ATOM 1484 C C . LYS A 1 190 ? -2.864 -9.957 -6.456 1.00 94.06 190 LYS A C 1
ATOM 1486 O O . LYS A 1 190 ? -2.482 -11.041 -6.019 1.00 94.06 190 LYS A O 1
ATOM 1491 N N . LEU A 1 191 ? -3.399 -9.022 -5.675 1.00 95.19 191 LEU A N 1
ATOM 1492 C CA . LEU A 1 191 ? -3.685 -9.238 -4.264 1.00 95.19 191 LEU A CA 1
ATOM 1493 C C . LEU A 1 191 ? -5.146 -9.629 -4.068 1.00 95.19 191 LEU A C 1
ATOM 1495 O O . LEU A 1 191 ? -6.067 -8.898 -4.430 1.00 95.19 191 LEU A O 1
ATOM 1499 N N . HIS A 1 192 ? -5.340 -10.771 -3.415 1.00 94.81 192 HIS A N 1
ATOM 1500 C CA . HIS A 1 192 ? -6.650 -11.262 -3.020 1.00 94.81 192 HIS A CA 1
ATOM 1501 C C . HIS A 1 192 ? -6.629 -11.738 -1.563 1.00 94.81 192 HIS A C 1
ATOM 1503 O O . HIS A 1 192 ? -5.646 -12.329 -1.109 1.00 94.81 192 HIS A O 1
ATOM 1509 N N . GLY A 1 193 ? -7.711 -11.486 -0.829 1.00 96.38 193 GLY A N 1
ATOM 1510 C CA . GLY A 1 193 ? -7.887 -11.955 0.547 1.00 96.38 193 GLY A CA 1
ATOM 1511 C C . GLY A 1 193 ? -7.725 -10.868 1.608 1.00 96.38 193 GLY A C 1
ATOM 1512 O O . GLY A 1 193 ? -7.686 -9.669 1.320 1.00 96.38 193 GLY A O 1
ATOM 1513 N N . ALA A 1 194 ? -7.664 -11.285 2.869 1.00 97.62 194 ALA A N 1
ATOM 1514 C CA . ALA A 1 194 ? -7.644 -10.395 4.016 1.00 97.62 194 ALA A CA 1
ATOM 1515 C C . ALA A 1 194 ? -6.233 -9.891 4.357 1.00 97.62 194 ALA A C 1
ATOM 1517 O O . ALA A 1 194 ? -5.249 -10.633 4.383 1.00 97.62 194 ALA A O 1
ATOM 1518 N N . PHE A 1 195 ? -6.162 -8.611 4.708 1.00 98.25 195 PHE A N 1
ATOM 1519 C CA . PHE A 1 195 ? -4.981 -7.905 5.186 1.00 98.25 195 PHE A CA 1
ATOM 1520 C C . PHE A 1 195 ? -5.322 -7.120 6.455 1.00 98.25 195 PHE A C 1
ATOM 1522 O O . PHE A 1 195 ? -6.448 -6.661 6.653 1.00 98.25 195 PHE A O 1
ATOM 1529 N N . ALA A 1 196 ? -4.336 -6.948 7.331 1.00 98.00 196 ALA A N 1
ATOM 1530 C CA . ALA A 1 196 ? -4.395 -5.996 8.430 1.00 98.00 196 ALA A CA 1
ATOM 1531 C C . ALA A 1 196 ? -3.393 -4.867 8.221 1.00 98.00 196 ALA A C 1
ATOM 1533 O O . ALA A 1 196 ? -2.249 -5.102 7.830 1.00 98.00 196 ALA A O 1
ATOM 1534 N N . MET A 1 197 ? -3.822 -3.661 8.580 1.00 97.94 197 MET A N 1
ATOM 1535 C CA . MET A 1 197 ? -2.966 -2.494 8.718 1.00 97.94 197 MET A CA 1
ATOM 1536 C C . MET A 1 197 ? -2.942 -2.064 10.179 1.00 97.94 197 MET A C 1
ATOM 1538 O O . MET A 1 197 ? -3.997 -1.858 10.783 1.00 97.94 197 MET A O 1
ATOM 1542 N N . VAL A 1 198 ? -1.748 -1.957 10.760 1.00 97.12 198 VAL A N 1
ATOM 1543 C CA . VAL A 1 198 ? -1.568 -1.600 12.176 1.00 97.12 198 VAL A CA 1
ATOM 1544 C C . VAL A 1 198 ? -0.523 -0.502 12.307 1.00 97.12 198 VAL A C 1
ATOM 1546 O O . VAL A 1 198 ? 0.628 -0.702 11.921 1.00 97.12 198 VAL A O 1
ATOM 1549 N N . ARG A 1 199 ? -0.900 0.640 12.881 1.00 95.88 199 ARG A N 1
ATOM 1550 C CA . ARG A 1 199 ? 0.026 1.729 13.201 1.00 95.88 199 ARG A CA 1
ATOM 1551 C C . ARG A 1 199 ? 0.910 1.316 14.374 1.00 95.88 199 ARG A C 1
ATOM 1553 O O . ARG A 1 199 ? 0.410 0.879 15.408 1.00 95.88 199 ARG A O 1
ATOM 1560 N N . THR A 1 200 ? 2.227 1.427 14.222 1.00 89.75 200 THR A N 1
ATOM 1561 C CA . THR A 1 200 ? 3.178 0.960 15.244 1.00 89.75 200 THR A CA 1
ATOM 1562 C C . THR A 1 200 ? 3.232 1.909 16.434 1.00 89.75 200 THR A C 1
ATOM 1564 O O . THR A 1 200 ? 3.192 1.460 17.580 1.00 89.75 200 THR A O 1
ATOM 1567 N N . ARG A 1 201 ? 3.328 3.218 16.173 1.00 79.00 201 ARG A N 1
ATOM 1568 C CA . ARG A 1 201 ? 3.355 4.288 17.177 1.00 79.00 201 ARG A CA 1
ATOM 1569 C C . ARG A 1 201 ? 2.735 5.569 16.610 1.00 79.00 201 ARG A C 1
ATOM 1571 O O . ARG A 1 201 ? 2.935 5.851 15.428 1.00 79.00 201 ARG A O 1
ATOM 1578 N N . PRO A 1 202 ? 2.040 6.369 17.435 1.00 67.81 202 PRO A N 1
ATOM 1579 C CA . PRO A 1 202 ? 1.747 7.756 17.099 1.00 67.81 202 PRO A CA 1
ATOM 1580 C C . PRO A 1 202 ? 3.076 8.498 16.914 1.00 67.81 202 PRO A C 1
ATOM 1582 O O . PRO A 1 202 ? 3.926 8.482 17.805 1.00 67.81 202 PRO A O 1
ATOM 1585 N N . SER A 1 203 ? 3.283 9.087 15.743 1.00 69.75 203 SER A N 1
ATOM 1586 C CA . SER A 1 203 ? 4.486 9.843 15.396 1.00 69.75 203 SER A CA 1
ATOM 1587 C C . SER A 1 203 ? 4.081 11.276 15.094 1.00 69.75 203 SER A C 1
ATOM 1589 O O . SER A 1 203 ? 3.030 11.499 14.502 1.00 69.75 203 SER A O 1
ATOM 1591 N N . THR A 1 204 ? 4.901 12.243 15.502 1.00 65.44 204 THR A N 1
ATOM 1592 C CA . THR A 1 204 ? 4.670 13.667 15.217 1.00 65.44 204 THR A CA 1
ATOM 1593 C C . THR A 1 204 ? 5.233 14.103 13.866 1.00 65.44 204 THR A C 1
ATOM 1595 O O . THR A 1 204 ? 4.945 15.212 13.432 1.00 65.44 204 THR A O 1
ATOM 1598 N N . THR A 1 205 ? 6.045 13.264 13.213 1.00 72.50 205 THR A N 1
ATOM 1599 C CA . THR A 1 205 ? 6.711 13.600 11.945 1.00 72.50 205 THR A CA 1
ATOM 1600 C C . THR A 1 205 ? 6.214 12.751 10.784 1.00 72.50 205 THR A C 1
ATOM 1602 O O . THR A 1 205 ? 5.902 13.285 9.728 1.00 72.50 205 THR A O 1
ATOM 1605 N N . GLN A 1 206 ? 6.132 11.432 10.966 1.00 80.88 206 GLN A N 1
ATOM 1606 C CA . GLN A 1 206 ? 5.715 10.505 9.914 1.00 80.88 206 GLN A CA 1
ATOM 1607 C C . GLN A 1 206 ? 5.125 9.230 10.516 1.00 80.88 206 GLN A C 1
ATOM 1609 O O . GLN A 1 206 ? 5.794 8.523 11.279 1.00 80.88 206 GLN A O 1
ATOM 1614 N N . GLU A 1 207 ? 3.863 8.939 10.201 1.00 90.12 207 GLU A N 1
ATOM 1615 C CA . GLU A 1 207 ? 3.161 7.771 10.734 1.00 90.12 207 GLU A CA 1
ATOM 1616 C C . GLU A 1 207 ? 3.644 6.473 10.079 1.00 90.12 207 GLU A C 1
ATOM 1618 O O . GLU A 1 207 ? 3.634 6.324 8.857 1.00 90.12 207 GLU A O 1
ATOM 1623 N N . GLN A 1 208 ? 4.019 5.497 10.908 1.00 95.00 208 GLN A N 1
ATOM 1624 C CA . GLN A 1 208 ? 4.469 4.183 10.456 1.00 95.00 208 GLN A CA 1
ATOM 1625 C C . GLN A 1 208 ? 3.421 3.116 10.744 1.00 95.00 208 GLN A C 1
ATOM 1627 O O . GLN A 1 208 ? 2.932 2.969 11.867 1.00 95.00 208 GLN A O 1
ATOM 1632 N N . TRP A 1 209 ? 3.133 2.330 9.721 1.00 97.50 209 TRP A N 1
ATOM 1633 C CA . TRP A 1 209 ? 2.167 1.250 9.718 1.00 97.50 209 TRP A CA 1
ATOM 1634 C C . TRP A 1 209 ? 2.839 -0.063 9.321 1.00 97.50 209 TRP A C 1
ATOM 1636 O O . TRP A 1 209 ? 3.925 -0.096 8.743 1.00 97.50 209 TRP A O 1
ATOM 1646 N N . LEU A 1 210 ? 2.180 -1.166 9.647 1.00 97.69 210 LEU A N 1
ATOM 1647 C CA . LEU A 1 210 ? 2.505 -2.493 9.152 1.00 97.69 210 LEU A CA 1
ATOM 1648 C C . LEU A 1 210 ? 1.352 -2.983 8.292 1.00 97.69 210 LEU A C 1
ATOM 1650 O O . LEU A 1 210 ? 0.228 -3.022 8.785 1.00 97.69 210 LEU A O 1
ATOM 1654 N N . LEU A 1 211 ? 1.641 -3.394 7.060 1.00 98.06 211 LEU A N 1
ATOM 1655 C CA . LEU A 1 211 ? 0.749 -4.186 6.221 1.00 98.06 211 LEU A CA 1
ATOM 1656 C C . LEU A 1 211 ? 1.087 -5.669 6.415 1.00 98.06 211 LEU A C 1
ATOM 1658 O O . LEU A 1 211 ? 2.242 -6.078 6.263 1.00 98.06 211 LEU A O 1
ATOM 1662 N N . ILE A 1 212 ? 0.085 -6.462 6.787 1.00 97.44 212 ILE A N 1
ATOM 1663 C CA . ILE A 1 212 ? 0.247 -7.872 7.152 1.00 97.44 212 ILE A CA 1
ATOM 1664 C C . ILE A 1 212 ? -0.851 -8.683 6.468 1.00 97.44 212 ILE A C 1
ATOM 1666 O O . ILE A 1 212 ? -2.036 -8.429 6.705 1.00 97.44 212 ILE A O 1
ATOM 1670 N N . LYS A 1 213 ? -0.475 -9.672 5.653 1.00 97.25 213 LYS A N 1
ATOM 1671 C CA . LYS A 1 213 ? -1.422 -10.629 5.069 1.00 97.25 213 LYS A CA 1
ATOM 1672 C C . LYS A 1 213 ? -2.019 -11.504 6.174 1.00 97.25 213 LYS A C 1
ATOM 1674 O O . LYS A 1 213 ? -1.324 -11.910 7.104 1.00 97.25 213 LYS A O 1
ATOM 1679 N N . LYS A 1 214 ? -3.321 -11.771 6.118 1.00 96.75 214 LYS A N 1
ATOM 1680 C CA . LYS A 1 214 ? -3.965 -12.754 6.996 1.00 96.75 214 LYS A CA 1
ATOM 1681 C C . LYS A 1 214 ? -3.813 -14.155 6.431 1.00 96.75 214 LYS A C 1
ATOM 1683 O O . LYS A 1 214 ? -3.759 -14.336 5.220 1.00 96.75 214 LYS A O 1
ATOM 1688 N N . ASP A 1 215 ? -3.761 -15.118 7.337 1.00 93.19 215 ASP A N 1
ATOM 1689 C CA . ASP A 1 215 ? -3.783 -16.533 6.998 1.00 93.19 215 ASP A CA 1
ATOM 1690 C C . ASP A 1 215 ? -5.208 -16.913 6.559 1.00 93.19 215 ASP A C 1
ATOM 1692 O O . ASP A 1 215 ? -6.119 -17.024 7.381 1.00 93.19 215 ASP A O 1
ATOM 1696 N N . ASP A 1 216 ? -5.415 -16.952 5.245 1.00 91.69 216 ASP A N 1
ATOM 1697 C CA . ASP A 1 216 ? -6.666 -17.284 4.561 1.00 91.69 216 ASP A CA 1
ATOM 1698 C C . ASP A 1 216 ? -6.346 -18.011 3.241 1.00 91.69 216 ASP A C 1
ATOM 1700 O O . ASP A 1 216 ? -5.183 -18.246 2.926 1.00 91.69 216 ASP A O 1
ATOM 1704 N N . GLU A 1 217 ? -7.362 -18.361 2.452 1.00 86.81 217 GLU A N 1
ATOM 1705 C CA . GLU A 1 217 ? -7.194 -19.120 1.200 1.00 86.81 217 GLU A CA 1
ATOM 1706 C C . GLU A 1 217 ? -6.299 -18.430 0.151 1.00 86.81 217 GLU A C 1
ATOM 1708 O O . GLU A 1 217 ? -5.727 -19.103 -0.703 1.00 86.81 217 GLU A O 1
ATOM 1713 N N . GLY A 1 218 ? -6.161 -17.102 0.209 1.00 79.50 218 GLY A N 1
ATOM 1714 C CA . GLY A 1 218 ? -5.271 -16.319 -0.650 1.00 79.50 218 GLY A CA 1
ATOM 1715 C C . GLY A 1 218 ? -3.865 -16.117 -0.074 1.00 79.50 218 GLY A C 1
ATOM 1716 O O . GLY A 1 218 ? -3.064 -15.391 -0.666 1.00 79.50 218 GLY A O 1
ATOM 1717 N N . ALA A 1 219 ? -3.552 -16.683 1.096 1.00 85.12 219 ALA A N 1
ATOM 1718 C CA . ALA A 1 219 ? -2.203 -16.666 1.650 1.00 85.12 219 ALA A CA 1
ATOM 1719 C C . ALA A 1 219 ? -1.285 -17.633 0.890 1.00 85.12 219 ALA A C 1
ATOM 1721 O O . ALA A 1 219 ? -1.658 -18.760 0.568 1.00 85.12 219 ALA A O 1
ATOM 1722 N N . TYR A 1 220 ? -0.054 -17.197 0.633 1.00 83.19 220 TYR A N 1
ATOM 1723 C CA . TYR A 1 220 ? 0.961 -18.010 -0.020 1.00 83.19 220 TYR A CA 1
ATOM 1724 C C . TYR A 1 220 ? 2.314 -17.772 0.655 1.00 83.19 220 TYR A C 1
ATOM 1726 O O . TYR A 1 220 ? 2.901 -16.693 0.547 1.00 83.19 220 TYR A O 1
ATOM 1734 N N . HIS A 1 221 ? 2.808 -18.792 1.357 1.00 78.12 221 HIS A N 1
ATOM 1735 C CA . HIS A 1 221 ? 4.082 -18.734 2.073 1.00 78.12 221 HIS A CA 1
ATOM 1736 C C . HIS A 1 221 ? 5.271 -18.556 1.122 1.00 78.12 221 HIS A C 1
ATOM 1738 O O . HIS A 1 221 ? 5.308 -19.150 0.045 1.00 78.12 221 HIS A O 1
ATOM 1744 N N . GLU A 1 222 ? 6.242 -17.740 1.531 1.00 71.56 222 GLU A N 1
ATOM 1745 C CA . GLU A 1 222 ? 7.471 -17.431 0.787 1.00 71.56 222 GLU A CA 1
ATOM 1746 C C . GLU A 1 222 ? 7.248 -16.781 -0.598 1.00 71.56 222 GLU A C 1
ATOM 1748 O O . GLU A 1 222 ? 8.141 -16.796 -1.447 1.00 71.56 222 GLU A O 1
ATOM 1753 N N . HIS A 1 223 ? 6.080 -16.171 -0.849 1.00 72.06 223 HIS A N 1
ATOM 1754 C CA . HIS A 1 223 ? 5.786 -15.513 -2.127 1.00 72.06 223 HIS A CA 1
ATOM 1755 C C . HIS A 1 223 ? 5.719 -13.989 -2.038 1.00 72.06 223 HIS A C 1
ATOM 1757 O O . HIS A 1 223 ? 5.029 -13.392 -1.205 1.00 72.06 223 HIS A O 1
ATOM 1763 N N . HIS A 1 224 ? 6.431 -13.347 -2.964 1.00 73.31 224 HIS A N 1
ATOM 1764 C CA . HIS A 1 224 ? 6.560 -11.897 -3.062 1.00 73.31 224 HIS A CA 1
ATOM 1765 C C . HIS A 1 224 ? 6.116 -11.435 -4.457 1.00 73.31 224 HIS A C 1
ATOM 1767 O O . HIS A 1 224 ? 6.939 -11.387 -5.376 1.00 73.31 224 HIS A O 1
ATOM 1773 N N . PRO A 1 225 ? 4.830 -11.082 -4.629 1.00 74.00 225 PRO A N 1
ATOM 1774 C CA . PRO A 1 225 ? 4.242 -10.889 -5.950 1.00 74.00 225 PRO A CA 1
ATOM 1775 C C . PRO A 1 225 ? 4.881 -9.734 -6.733 1.00 74.00 225 PRO A C 1
ATOM 1777 O O . PRO A 1 225 ? 4.922 -9.771 -7.958 1.00 74.00 225 PRO A O 1
ATOM 1780 N N . GLY A 1 226 ? 5.443 -8.726 -6.054 1.00 68.19 226 GLY A N 1
ATOM 1781 C CA . GLY A 1 226 ? 6.122 -7.605 -6.718 1.00 68.19 226 GLY A CA 1
ATOM 1782 C C . GLY A 1 226 ? 7.310 -8.017 -7.599 1.00 68.19 226 GLY A C 1
ATOM 1783 O O . GLY A 1 226 ? 7.618 -7.326 -8.567 1.00 68.19 226 GLY A O 1
ATOM 1784 N N . ALA A 1 227 ? 7.962 -9.145 -7.295 1.00 69.81 227 ALA A N 1
ATOM 1785 C CA . ALA A 1 227 ? 9.060 -9.680 -8.101 1.00 69.81 227 ALA A CA 1
ATOM 1786 C C . ALA A 1 227 ? 8.588 -10.661 -9.188 1.00 69.81 227 ALA A C 1
ATOM 1788 O O . ALA A 1 227 ? 9.253 -10.800 -10.209 1.00 69.81 227 ALA A O 1
ATOM 1789 N N . THR A 1 228 ? 7.468 -11.355 -8.970 1.00 74.38 228 THR A N 1
ATOM 1790 C CA . THR A 1 228 ? 6.975 -12.421 -9.858 1.00 74.38 228 THR A CA 1
ATOM 1791 C C . THR A 1 228 ? 5.919 -11.952 -10.856 1.00 74.38 228 THR A C 1
ATOM 1793 O O . THR A 1 228 ? 5.701 -12.638 -11.848 1.00 74.38 228 THR A O 1
ATOM 1796 N N . LEU A 1 229 ? 5.277 -10.806 -10.609 1.00 83.06 229 LEU A N 1
ATOM 1797 C CA . LEU A 1 229 ? 4.241 -10.200 -11.452 1.00 83.06 229 LEU A CA 1
ATOM 1798 C C . LEU A 1 229 ? 4.556 -8.706 -11.668 1.00 83.06 229 LEU A C 1
ATOM 1800 O O . LEU A 1 229 ? 3.898 -7.855 -11.060 1.00 83.06 229 LEU A O 1
ATOM 1804 N N . PRO A 1 230 ? 5.606 -8.343 -12.424 1.00 86.75 230 PRO A N 1
ATOM 1805 C CA . PRO A 1 230 ? 6.103 -6.966 -12.497 1.00 86.75 230 PRO A CA 1
ATOM 1806 C C . PRO A 1 230 ? 5.248 -6.001 -13.337 1.00 86.75 230 PRO A C 1
ATOM 1808 O O . PRO A 1 230 ? 5.443 -4.790 -13.220 1.00 86.75 230 PRO A O 1
ATOM 1811 N N . GLU A 1 231 ? 4.337 -6.504 -14.168 1.00 89.88 231 GLU A N 1
ATOM 1812 C CA . GLU A 1 231 ? 3.625 -5.746 -15.203 1.00 89.88 231 GLU A CA 1
ATOM 1813 C C . GLU A 1 231 ? 2.482 -4.887 -14.647 1.00 89.88 231 GLU A C 1
ATOM 1815 O O . GLU A 1 231 ? 1.907 -5.179 -13.602 1.00 89.88 231 GLU A O 1
ATOM 1820 N N . SER A 1 232 ? 2.101 -3.841 -15.367 1.00 93.69 232 SER A N 1
ATOM 1821 C CA . SER A 1 232 ? 0.895 -3.065 -15.099 1.00 93.69 232 SER A CA 1
ATOM 1822 C C . SER A 1 232 ? -0.376 -3.887 -15.320 1.00 93.69 232 SER A C 1
ATOM 1824 O O . SER A 1 232 ? -0.476 -4.637 -16.291 1.00 93.69 232 SER A O 1
ATOM 1826 N N . VAL A 1 233 ? -1.387 -3.690 -14.469 1.00 94.56 233 VAL A N 1
ATOM 1827 C CA . VAL A 1 233 ? -2.730 -4.265 -14.683 1.00 94.56 233 VAL A CA 1
ATOM 1828 C C . VAL A 1 233 ? -3.574 -3.466 -15.679 1.00 94.56 233 VAL A C 1
ATOM 1830 O O . VAL A 1 233 ? -4.564 -3.990 -16.182 1.00 94.56 233 VAL A O 1
ATOM 1833 N N . LEU A 1 234 ? -3.191 -2.220 -15.983 1.00 90.69 234 LEU A N 1
ATOM 1834 C CA . LEU A 1 234 ? -3.894 -1.361 -16.940 1.00 90.69 234 LEU A CA 1
ATOM 1835 C C . LEU A 1 234 ? -3.321 -1.492 -18.351 1.00 90.69 234 LEU A C 1
ATOM 1837 O O . LEU A 1 234 ? -4.064 -1.713 -19.306 1.00 90.69 234 LEU A O 1
ATOM 1841 N N . SER A 1 235 ? -2.002 -1.357 -18.492 1.00 89.25 235 SER A N 1
ATOM 1842 C CA . SER A 1 235 ? -1.329 -1.324 -19.795 1.00 89.25 235 SER A CA 1
ATOM 1843 C C . SER A 1 235 ? -0.575 -2.606 -20.143 1.00 89.25 235 SER A C 1
ATOM 1845 O O . SER A 1 235 ? -0.179 -2.772 -21.296 1.00 89.25 235 SER A O 1
ATOM 1847 N N . GLY A 1 236 ? -0.348 -3.502 -19.176 1.00 87.62 236 GLY A N 1
ATOM 1848 C CA . GLY A 1 236 ? 0.504 -4.684 -19.351 1.00 87.62 236 GLY A CA 1
ATOM 1849 C C . GLY A 1 236 ? 2.002 -4.370 -19.452 1.00 87.62 236 GLY A C 1
ATOM 1850 O O . GLY A 1 236 ? 2.793 -5.283 -19.660 1.00 87.62 236 GLY A O 1
ATOM 1851 N N . ARG A 1 237 ? 2.399 -3.097 -19.316 1.00 87.44 237 ARG A N 1
ATOM 1852 C CA . ARG A 1 237 ? 3.792 -2.645 -19.433 1.00 87.44 237 ARG A CA 1
ATOM 1853 C C . ARG A 1 237 ? 4.580 -2.875 -18.154 1.00 87.44 237 ARG A C 1
ATOM 1855 O O . ARG A 1 237 ? 4.033 -2.856 -17.054 1.00 87.44 237 ARG A O 1
ATOM 1862 N N . THR A 1 238 ? 5.884 -3.013 -18.293 1.00 86.88 238 THR A N 1
ATOM 1863 C CA . THR A 1 238 ? 6.848 -3.015 -17.192 1.00 86.88 238 THR A CA 1
ATOM 1864 C C . THR A 1 238 ? 7.337 -1.597 -16.878 1.00 86.88 238 THR A C 1
ATOM 1866 O O . THR A 1 238 ? 7.138 -0.660 -17.651 1.00 86.88 238 THR A O 1
ATOM 1869 N N . SER A 1 239 ? 8.008 -1.422 -15.734 1.00 78.94 239 SER A N 1
ATOM 1870 C CA . SER A 1 239 ? 8.603 -0.131 -15.355 1.00 78.94 239 SER A CA 1
ATOM 1871 C C . SER A 1 239 ? 9.699 0.319 -16.323 1.00 78.94 239 SER A C 1
ATOM 1873 O O . SER A 1 239 ? 9.833 1.512 -16.572 1.00 78.94 239 SER A O 1
ATOM 1875 N N . GLU A 1 240 ? 10.438 -0.622 -16.912 1.00 80.69 240 GLU A N 1
ATOM 1876 C CA . GLU A 1 240 ? 11.491 -0.350 -17.898 1.00 80.69 240 GLU A CA 1
ATOM 1877 C C . GLU A 1 240 ? 10.929 0.237 -19.201 1.00 80.69 240 GLU A C 1
ATOM 1879 O O . GLU A 1 240 ? 11.521 1.145 -19.772 1.00 80.69 240 GLU A O 1
ATOM 1884 N N . GLU A 1 241 ? 9.751 -0.213 -19.640 1.00 79.00 241 GLU A N 1
ATOM 1885 C CA . GLU A 1 241 ? 9.093 0.280 -20.862 1.00 79.00 241 GLU A CA 1
ATOM 1886 C C . GLU A 1 241 ? 8.453 1.667 -20.700 1.00 79.00 241 GLU A C 1
ATOM 1888 O O . GLU A 1 241 ? 8.104 2.308 -21.692 1.00 79.00 241 GLU A O 1
ATOM 1893 N N . LEU A 1 242 ? 8.265 2.119 -19.458 1.00 75.88 242 LEU A N 1
ATOM 1894 C CA . LEU A 1 242 ? 7.776 3.460 -19.125 1.00 75.88 242 LEU A CA 1
ATOM 1895 C C . LEU A 1 242 ? 8.912 4.446 -18.807 1.00 75.88 242 LEU A C 1
ATOM 1897 O O . LEU A 1 242 ? 8.638 5.631 -18.601 1.00 75.88 242 LEU A O 1
ATOM 1901 N N . SER A 1 243 ? 10.151 3.948 -18.742 1.00 67.94 243 SER A N 1
ATOM 1902 C CA . SER A 1 243 ? 11.355 4.708 -18.392 1.00 67.94 243 SER A CA 1
ATOM 1903 C C . SER A 1 243 ? 12.023 5.376 -19.587 1.00 67.94 243 SER A C 1
ATOM 1905 O O . SER A 1 243 ? 11.584 5.217 -20.743 1.00 67.94 243 SER A O 1
#

Radius of gyration: 32.42 Å; chains: 1; bounding box: 139×60×66 Å

pLDDT: mean 73.64, std 24.55, range [29.16, 98.25]

Sequence (243 aa):
MILAPGGTKCRAPRVTERPGRDWRPPPSVREWIPLQTVPCAYAFTCRYVGYLWPMADQEAPPDADVKAGASSSKQHEAAKRKRPDRSRFVIQKHDATSLHYDFRLEIGGVLVSWSIPKGPSLDPGDKRLAIRTEDHSPEYADFEGRIPEGEYGAGSVLVWDSGTFTNLSATSIEQGLTDGRMSIWLEGHKLHGAFAMVRTRPSTTQEQWLLIKKDDEGAYHEHHPGATLPESVLSGRTSEELS

Foldseek 3Di:
DDDDDDDDDDDDDDDDDDDDDDDDDDDDDDDDDDDDDDDDDDDDDDDDDDDDDDDDDDDDDDDDDDDDDDDDDDDDPPPPPDDFPWWKWFWKFAPFPATWIWTFTCDPQWTFIWTFRLDDALALVDWTKTWTDDIHGPVCRQDFAADPPPDDRGAGMAGLKMGTKGWPDPDDPVVCVVVQKTWIADDMPQDGGIWIKGFPDDDPPITIIIIGHDPDPSRDHPDDCCVVRQAHPVPRDHRVVRD